Protein AF-A0AAV5AEH3-F1 (afdb_monomer_lite)

Organism: NCBI:txid1419009

Sequence (204 aa):
MLNKPVEVAKTSLKNGDARSSVISSLIENFESDPDRPDDYEDIIKQVPGVTYITAIDTTNAILLHFFYTMLLHPDVQKRAQEELDKVVGSGALPSFEDFKRLRSLLRSKSVYGPDADKFNPERFLNERISPPDFAFGYGRRECPGRYFGENAVFIAMINILHVFNILPFEGENGPELPPEDHFESGLILYAHFHSSFSHSRLGC

InterPro domains:
  IPR001128 Cytochrome P450 [PF00067] (6-102)
  IPR001128 Cytochrome P450 [PF00067] (103-175)
  IPR002401 Cytochrome P450, E-class, group I [PR00463] (63-89)
  IPR002401 Cytochrome P450, E-class, group I [PR00463] (102-126)
  IPR002401 Cytochrome P450, E-class, group I [PR00463] (133-143)
  IPR002401 Cytochrome P450, E-class, group I [PR00463] (143-166)
  IPR017972 Cytochrome P450, conserved site [PS00086] (136-145)
  IPR036396 Cytochrome P450 superfamily [G3DSA:1.10.630.10] (1-104)
  IPR036396 Cytochrome P450 superfamily [G3DSA:1.10.630.10] (105-199)
  IPR036396 Cytochrome P450 superfamily [SSF48264] (3-173)
  IPR050364 Cytochrome P450 monooxygenase, fungi [PTHR46300] (106-190)

Radius of gyration: 21.33 Å; chains: 1; bounding box: 60×36×60 Å

pLDDT: mean 76.52, std 13.52, range [40.41, 95.31]

Secondary structure (DSSP, 8-state):
--HHHHHHHHHHHHHT-PPP-HHHHHHHHHHH-TT--TTHHHHHHHHHHHHHHHHHHHHHHHHHHHHHHHHH-HHHHHHHHHHHHHHH-TTS---GGGGGG-------HHHH-TTTTS--GGGGSSTTSPPPGGGG--GGGS-TTHHHHHHHHHHHHHHHHHHEEEEEEEETTEEEPPPTT-EE-SSS-EE---EEEEESSS--

Structure (mmCIF, N/CA/C/O backbone):
data_AF-A0AAV5AEH3-F1
#
_entry.id   AF-A0AAV5AEH3-F1
#
loop_
_atom_site.group_PDB
_atom_site.id
_atom_site.type_symbol
_atom_site.label_atom_id
_atom_site.label_alt_id
_atom_site.label_comp_id
_atom_site.label_asym_id
_atom_site.label_entity_id
_atom_site.label_seq_id
_atom_site.pdbx_PDB_ins_code
_atom_site.Cartn_x
_atom_site.Cartn_y
_atom_site.Cartn_z
_atom_site.occupancy
_atom_site.B_iso_or_equiv
_atom_site.auth_seq_id
_atom_site.auth_comp_id
_atom_site.auth_asym_id
_atom_site.auth_atom_id
_atom_site.pdbx_PDB_model_num
ATOM 1 N N . MET A 1 1 ? 14.664 15.647 -9.832 1.00 61.25 1 MET A N 1
ATOM 2 C CA . MET A 1 1 ? 14.945 14.510 -8.924 1.00 61.25 1 MET A CA 1
ATOM 3 C C . MET A 1 1 ? 15.061 13.150 -9.628 1.00 61.25 1 MET A C 1
ATOM 5 O O . MET A 1 1 ? 15.614 12.247 -9.021 1.00 61.25 1 MET A O 1
ATOM 9 N N . LEU A 1 2 ? 14.646 12.989 -10.896 1.00 81.81 2 LEU A N 1
ATOM 10 C CA . LEU A 1 2 ? 14.637 11.677 -11.575 1.00 81.81 2 LEU A CA 1
ATOM 11 C C . LEU A 1 2 ? 15.998 11.194 -12.115 1.00 81.81 2 LEU A C 1
ATOM 13 O O . LEU A 1 2 ? 16.194 10.000 -12.293 1.00 81.81 2 LEU A O 1
ATOM 17 N N . ASN A 1 3 ? 16.955 12.098 -12.345 1.00 87.88 3 ASN A N 1
ATOM 18 C CA . ASN A 1 3 ? 18.239 11.730 -12.959 1.00 87.88 3 ASN A CA 1
ATOM 19 C C . ASN A 1 3 ? 19.154 10.954 -12.001 1.00 87.88 3 ASN A C 1
ATOM 21 O O . ASN A 1 3 ? 19.799 9.992 -12.397 1.00 87.88 3 ASN A O 1
ATOM 25 N N . LYS A 1 4 ? 19.213 11.355 -10.724 1.00 90.75 4 LYS A N 1
ATOM 26 C CA . LYS A 1 4 ? 20.194 10.812 -9.771 1.00 90.75 4 LYS A CA 1
ATOM 27 C C . LYS A 1 4 ? 20.076 9.288 -9.575 1.00 90.75 4 LYS A C 1
ATOM 29 O O . LYS A 1 4 ? 21.124 8.647 -9.600 1.00 90.75 4 LYS A O 1
ATOM 34 N N . PRO A 1 5 ? 18.875 8.694 -9.423 1.00 90.69 5 PRO A N 1
ATOM 35 C CA . PRO A 1 5 ? 18.733 7.238 -9.342 1.00 90.69 5 PRO A CA 1
ATOM 36 C C . PRO A 1 5 ? 19.237 6.500 -10.590 1.00 90.69 5 PRO A C 1
ATOM 38 O O . PRO A 1 5 ? 19.887 5.467 -10.462 1.00 90.69 5 PRO A O 1
ATOM 41 N N . VAL A 1 6 ? 18.996 7.053 -11.784 1.00 92.06 6 VAL A N 1
ATOM 42 C CA . VAL A 1 6 ? 19.452 6.468 -13.056 1.00 92.06 6 VAL A CA 1
ATOM 43 C C . VAL A 1 6 ? 20.974 6.517 -13.172 1.00 92.06 6 VAL A C 1
ATOM 45 O O . VAL A 1 6 ? 21.592 5.508 -13.494 1.00 92.06 6 VAL A O 1
ATOM 48 N N . GLU A 1 7 ? 21.596 7.647 -12.829 1.00 93.19 7 GLU A N 1
ATOM 49 C CA . GLU A 1 7 ? 23.061 7.774 -12.842 1.00 93.19 7 GLU A CA 1
ATOM 50 C C . GLU A 1 7 ? 23.741 6.798 -11.874 1.00 93.19 7 GLU A C 1
ATOM 52 O O . GLU A 1 7 ? 24.772 6.203 -12.197 1.00 93.19 7 GLU A O 1
ATOM 57 N N . VAL A 1 8 ? 23.153 6.602 -10.690 1.00 92.81 8 VAL A N 1
ATOM 58 C CA . VAL A 1 8 ? 23.640 5.615 -9.717 1.00 92.81 8 VAL A CA 1
ATOM 59 C C . VAL A 1 8 ? 23.523 4.204 -10.290 1.00 92.81 8 VAL A C 1
ATOM 61 O O . VAL A 1 8 ? 24.505 3.470 -10.268 1.00 92.81 8 VAL A O 1
ATOM 64 N N . ALA A 1 9 ? 22.374 3.844 -10.869 1.00 92.81 9 ALA A N 1
ATOM 65 C CA . ALA A 1 9 ? 22.172 2.524 -11.462 1.00 92.81 9 ALA A CA 1
ATOM 66 C C . ALA A 1 9 ? 23.145 2.246 -12.621 1.00 92.81 9 ALA A C 1
ATOM 68 O O . ALA A 1 9 ? 23.770 1.189 -12.645 1.00 92.81 9 ALA A O 1
ATOM 69 N N . LYS A 1 10 ? 23.349 3.208 -13.532 1.00 92.75 10 LYS A N 1
ATOM 70 C CA . LYS A 1 10 ? 24.330 3.094 -14.627 1.00 92.75 10 LYS A CA 1
ATOM 71 C C . LYS A 1 10 ? 25.753 2.912 -14.106 1.00 92.75 10 LYS A C 1
ATOM 73 O O . LYS A 1 10 ? 26.510 2.109 -14.646 1.00 92.75 10 LYS A O 1
ATOM 78 N N . THR A 1 11 ? 26.123 3.660 -13.067 1.00 95.12 11 THR A N 1
ATOM 79 C CA . THR A 1 11 ? 27.446 3.539 -12.440 1.00 95.12 11 THR A CA 1
ATOM 80 C C . THR A 1 11 ? 27.629 2.151 -11.835 1.00 95.12 11 THR A C 1
ATOM 82 O O . THR A 1 11 ? 28.640 1.505 -12.091 1.00 95.12 11 THR A O 1
ATOM 85 N N . SER A 1 12 ? 26.634 1.658 -11.099 1.00 93.31 12 SER A N 1
ATOM 86 C CA . SER A 1 12 ? 26.713 0.337 -10.481 1.00 93.31 12 SER A CA 1
ATOM 87 C C . SER A 1 12 ? 26.713 -0.814 -11.489 1.00 93.31 12 SER A C 1
ATOM 89 O O . SER A 1 12 ? 27.415 -1.805 -11.300 1.00 93.31 12 SER A O 1
ATOM 91 N N . LEU A 1 13 ? 25.985 -0.680 -12.602 1.00 94.12 13 LEU A N 1
ATOM 92 C CA . LEU A 1 13 ? 26.009 -1.670 -13.684 1.00 94.12 13 LEU A CA 1
ATOM 93 C C . LEU A 1 13 ? 27.406 -1.769 -14.301 1.00 94.12 13 LEU A C 1
ATOM 95 O O . LEU A 1 13 ? 27.944 -2.864 -14.438 1.00 94.12 13 LEU A O 1
ATOM 99 N N . LYS A 1 14 ? 28.041 -0.623 -14.582 1.00 93.56 14 LYS A N 1
ATOM 100 C CA . LYS A 1 14 ? 29.424 -0.572 -15.089 1.00 93.56 14 LYS A CA 1
ATOM 101 C C . LYS A 1 14 ? 30.435 -1.178 -14.118 1.00 93.56 14 LYS A C 1
ATOM 103 O O . LYS A 1 14 ? 31.394 -1.804 -14.555 1.00 93.56 14 LYS A O 1
ATOM 108 N N . ASN A 1 15 ? 30.223 -0.988 -12.819 1.00 94.94 15 ASN A N 1
ATOM 109 C CA . ASN A 1 15 ? 31.097 -1.519 -11.775 1.00 94.94 15 ASN A C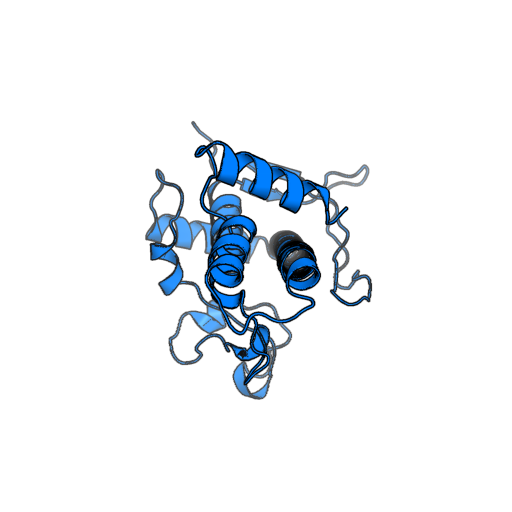A 1
ATOM 110 C C . ASN A 1 15 ? 30.855 -3.010 -11.482 1.00 94.94 15 ASN A C 1
ATOM 112 O O . ASN A 1 15 ? 31.642 -3.613 -10.756 1.00 94.94 15 ASN A O 1
ATOM 116 N N . GLY A 1 16 ? 29.783 -3.605 -12.018 1.00 92.50 16 GLY A N 1
ATOM 117 C CA . GLY A 1 16 ? 29.390 -4.984 -11.725 1.00 92.50 16 GLY A CA 1
ATOM 118 C C . GLY A 1 16 ? 28.829 -5.190 -10.312 1.00 92.50 16 GLY A C 1
ATOM 119 O O . GLY A 1 16 ? 28.737 -6.329 -9.862 1.00 92.50 16 GLY A O 1
ATOM 120 N N . ASP A 1 17 ? 28.457 -4.115 -9.607 1.00 94.06 17 ASP A N 1
ATOM 121 C CA . ASP A 1 17 ? 27.904 -4.146 -8.243 1.00 94.06 17 ASP A CA 1
ATOM 122 C C . ASP A 1 17 ? 26.418 -3.738 -8.178 1.00 94.06 17 ASP A C 1
ATOM 124 O O . ASP A 1 17 ? 25.847 -3.564 -7.095 1.00 94.06 17 ASP A O 1
ATOM 128 N N . ALA A 1 18 ? 25.767 -3.614 -9.339 1.00 91.06 18 ALA A N 1
ATOM 129 C CA . ALA A 1 18 ? 24.346 -3.309 -9.434 1.00 91.06 18 ALA A CA 1
ATOM 130 C C . ALA A 1 18 ? 23.481 -4.360 -8.737 1.00 91.06 18 ALA A C 1
ATOM 132 O O . ALA A 1 18 ? 23.541 -5.557 -9.017 1.00 91.06 18 ALA A O 1
ATOM 133 N N . ARG A 1 19 ? 22.592 -3.880 -7.864 1.00 90.19 19 ARG A N 1
ATOM 134 C CA . ARG A 1 19 ? 21.481 -4.679 -7.349 1.00 90.19 19 ARG A CA 1
ATOM 135 C C . ARG A 1 19 ? 20.354 -4.705 -8.373 1.00 90.19 19 ARG A C 1
ATOM 137 O O . ARG A 1 19 ? 20.069 -3.688 -9.005 1.00 90.19 19 ARG A O 1
ATOM 144 N N . SER A 1 20 ? 19.668 -5.843 -8.458 1.00 91.00 20 SER A N 1
ATOM 145 C CA . SER A 1 20 ? 18.447 -5.964 -9.255 1.00 91.00 20 SER A CA 1
ATOM 146 C C . SER A 1 20 ? 17.420 -4.907 -8.830 1.00 91.00 20 SER A C 1
ATOM 148 O O . SER A 1 20 ? 17.119 -4.745 -7.645 1.00 91.00 20 SER A O 1
ATOM 150 N N . SER A 1 21 ? 16.925 -4.148 -9.805 1.00 91.94 21 SER A N 1
ATOM 151 C CA . SER A 1 21 ? 15.949 -3.077 -9.621 1.00 91.94 21 SER A CA 1
ATOM 152 C C . SER A 1 21 ? 15.169 -2.832 -10.914 1.00 91.94 21 SER A C 1
ATOM 154 O O . SER A 1 21 ? 15.596 -3.241 -11.995 1.00 91.94 21 SER A O 1
ATOM 156 N N . VAL A 1 22 ? 14.048 -2.107 -10.826 1.00 90.75 22 VAL A N 1
ATOM 157 C CA . VAL A 1 22 ? 13.294 -1.666 -12.015 1.00 90.75 22 VAL A CA 1
ATOM 158 C C . VAL A 1 22 ? 14.184 -0.831 -12.943 1.00 90.75 22 VAL A C 1
ATOM 160 O O . VAL A 1 22 ? 14.142 -1.015 -14.151 1.00 90.75 22 VAL A O 1
ATOM 163 N N . ILE A 1 23 ? 15.035 0.040 -12.387 1.00 92.56 23 ILE A N 1
ATOM 164 C CA . ILE A 1 23 ? 15.926 0.907 -13.173 1.00 92.56 23 ILE A CA 1
ATOM 165 C C . ILE A 1 23 ? 16.983 0.081 -13.907 1.00 92.56 23 ILE A C 1
ATOM 167 O O . ILE A 1 23 ? 17.138 0.246 -15.112 1.00 92.56 23 ILE A O 1
ATOM 171 N N . SER A 1 24 ? 17.688 -0.813 -13.204 1.00 93.31 24 SER A N 1
ATOM 172 C CA . SER A 1 24 ? 18.724 -1.644 -13.828 1.00 93.31 24 SER A CA 1
ATOM 173 C C . SER A 1 24 ? 18.134 -2.557 -14.901 1.00 93.31 24 SER A C 1
ATOM 175 O O . SER A 1 24 ? 18.680 -2.628 -15.993 1.00 93.31 24 SER A O 1
ATOM 177 N N . SER A 1 25 ? 16.964 -3.148 -14.635 1.00 93.81 25 SER A N 1
ATOM 178 C CA . SER A 1 25 ? 16.274 -4.018 -15.594 1.00 93.81 25 SER A CA 1
ATOM 179 C C . SER A 1 25 ? 15.831 -3.254 -16.846 1.00 93.81 25 SER A C 1
ATOM 181 O O . SER A 1 25 ? 15.948 -3.766 -17.952 1.00 93.81 25 SER A O 1
ATOM 183 N N . LEU A 1 26 ? 15.326 -2.020 -16.700 1.00 94.38 26 LEU A N 1
ATOM 184 C CA . LEU A 1 26 ? 14.960 -1.189 -17.853 1.00 94.38 26 LEU A CA 1
ATOM 185 C C . LEU A 1 26 ? 16.191 -0.782 -18.668 1.00 94.38 26 LEU A C 1
ATOM 187 O O . LEU A 1 26 ? 16.122 -0.812 -19.892 1.00 94.38 26 LEU A O 1
ATOM 191 N N . ILE A 1 27 ? 17.304 -0.435 -18.011 1.00 94.44 27 ILE A N 1
ATOM 192 C CA . ILE A 1 27 ? 18.570 -0.131 -18.694 1.00 94.44 27 ILE A CA 1
ATOM 193 C C . ILE A 1 27 ? 19.023 -1.341 -19.515 1.00 94.44 27 ILE A C 1
ATOM 195 O O . ILE A 1 27 ? 19.202 -1.211 -20.718 1.00 94.44 27 ILE A O 1
ATOM 199 N N . GLU A 1 28 ? 19.138 -2.518 -18.899 1.00 93.44 28 GLU A N 1
ATOM 200 C CA . GLU A 1 28 ? 19.595 -3.741 -19.573 1.00 93.44 28 GLU A CA 1
ATOM 201 C C . GLU A 1 28 ? 18.673 -4.142 -20.740 1.00 93.44 28 GLU A C 1
ATOM 203 O O . GLU A 1 28 ? 19.147 -4.490 -21.825 1.00 93.44 28 GLU A O 1
ATOM 208 N N . ASN A 1 29 ? 17.352 -4.041 -20.553 1.00 94.00 29 ASN A N 1
ATOM 209 C CA . ASN A 1 29 ? 16.376 -4.354 -21.598 1.00 94.00 29 ASN A CA 1
ATOM 210 C C . ASN A 1 29 ? 16.474 -3.386 -22.787 1.00 94.00 29 ASN A C 1
ATOM 212 O O . ASN A 1 29 ? 16.524 -3.834 -23.925 1.00 94.00 29 ASN A O 1
ATOM 216 N N . PHE A 1 30 ? 16.544 -2.072 -22.554 1.00 95.31 30 PHE A N 1
ATOM 217 C CA . PHE A 1 30 ? 16.668 -1.107 -23.654 1.00 95.31 30 PHE A CA 1
ATOM 218 C C . PHE A 1 30 ? 18.068 -1.085 -24.276 1.00 95.31 30 PHE A C 1
ATOM 220 O O . PHE A 1 30 ? 18.219 -0.737 -25.443 1.00 95.31 30 PHE A O 1
ATOM 227 N N . GLU A 1 31 ? 19.120 -1.437 -23.540 1.00 90.44 31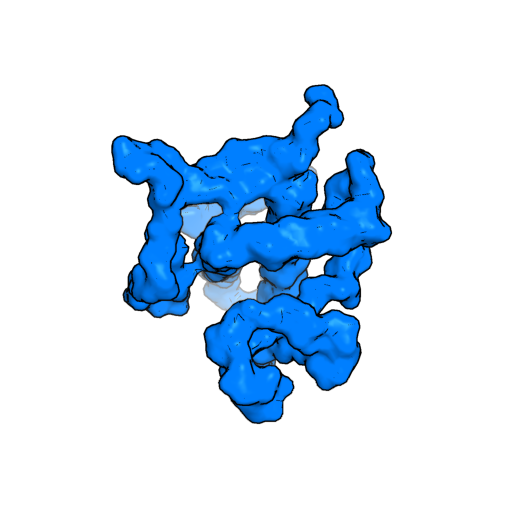 GLU A N 1
ATOM 228 C CA . GLU A 1 31 ? 20.462 -1.566 -24.114 1.00 90.44 31 GLU A CA 1
ATOM 229 C C . GLU A 1 31 ? 20.581 -2.770 -25.055 1.00 90.44 31 GLU A C 1
ATOM 231 O O . GLU A 1 31 ? 21.352 -2.710 -26.013 1.00 90.44 31 GLU A O 1
ATOM 236 N N . SER A 1 32 ? 19.797 -3.824 -24.816 1.00 90.81 32 SER A N 1
ATOM 237 C CA . SER A 1 32 ? 19.761 -5.037 -25.641 1.00 90.81 32 SER A CA 1
ATOM 238 C C . SER A 1 32 ? 18.717 -5.015 -26.765 1.00 90.81 32 SER A C 1
ATOM 240 O O . SER A 1 32 ? 18.752 -5.890 -27.631 1.00 90.81 32 SER A O 1
ATOM 242 N N . ASP A 1 33 ? 17.829 -4.018 -26.790 1.00 94.94 33 ASP A N 1
ATOM 243 C CA . ASP A 1 33 ? 16.761 -3.885 -27.783 1.00 94.94 33 ASP A CA 1
ATOM 244 C C . ASP A 1 33 ? 17.218 -3.067 -29.015 1.00 94.94 33 ASP A C 1
ATOM 246 O O . ASP A 1 33 ? 17.485 -1.864 -28.890 1.00 94.94 33 ASP A O 1
ATOM 250 N N . PRO A 1 34 ? 17.319 -3.682 -30.215 1.00 92.62 34 PRO A N 1
ATOM 251 C CA . PRO A 1 34 ? 17.679 -2.969 -31.440 1.00 92.62 34 PRO A CA 1
ATOM 252 C C . PRO A 1 34 ? 16.594 -1.987 -31.908 1.00 92.62 34 PRO A C 1
ATOM 254 O O . PRO A 1 34 ? 16.922 -1.043 -32.624 1.00 92.62 34 PRO A O 1
ATOM 257 N N . ASP A 1 35 ? 15.342 -2.183 -31.486 1.00 95.25 35 ASP A N 1
ATOM 258 C CA . ASP A 1 35 ? 14.178 -1.372 -31.857 1.00 95.25 35 ASP A CA 1
ATOM 259 C C . ASP A 1 35 ? 13.770 -0.402 -30.732 1.00 95.25 35 ASP A C 1
ATOM 261 O O . ASP A 1 35 ? 12.644 0.109 -30.706 1.00 95.25 35 ASP A O 1
ATOM 265 N N . ARG A 1 36 ? 14.680 -0.134 -29.782 1.00 94.38 36 ARG A N 1
ATOM 266 C CA . ARG A 1 36 ? 14.392 0.738 -28.639 1.00 94.38 36 ARG A CA 1
ATOM 267 C C . ARG A 1 36 ? 13.938 2.137 -29.092 1.00 94.38 36 ARG A C 1
ATOM 269 O O . ARG A 1 36 ? 14.513 2.695 -30.029 1.00 94.38 36 ARG A O 1
ATOM 276 N N . PRO A 1 37 ? 12.978 2.757 -28.388 1.00 94.12 37 PRO A N 1
ATOM 277 C CA . PRO A 1 37 ? 12.554 4.123 -28.679 1.00 94.12 37 PRO A CA 1
ATOM 278 C C . PRO A 1 37 ? 13.687 5.143 -28.515 1.00 94.12 37 PRO A C 1
ATOM 280 O O . PRO A 1 37 ? 14.526 5.003 -27.624 1.00 94.12 37 PRO A O 1
ATOM 283 N N . ASP A 1 38 ? 13.663 6.224 -29.297 1.00 95.00 38 ASP A N 1
ATOM 284 C CA . ASP A 1 38 ? 14.634 7.324 -29.172 1.00 95.00 38 ASP A CA 1
ATOM 285 C C . ASP A 1 38 ? 14.589 7.999 -27.785 1.00 95.00 38 ASP A C 1
ATOM 287 O O . ASP A 1 38 ? 15.597 8.511 -27.297 1.00 95.00 38 ASP A O 1
ATOM 291 N N . ASP A 1 39 ? 13.431 7.966 -27.120 1.00 93.75 39 ASP A N 1
ATOM 292 C CA . ASP A 1 39 ? 13.171 8.560 -25.807 1.00 93.75 39 ASP A CA 1
ATOM 293 C C . ASP A 1 39 ? 13.309 7.569 -24.633 1.00 93.75 39 ASP A C 1
ATOM 295 O O . ASP A 1 39 ? 12.896 7.871 -23.510 1.00 93.75 39 ASP A O 1
ATOM 299 N N . TYR A 1 40 ? 13.933 6.401 -24.836 1.00 93.31 40 TYR A N 1
ATOM 300 C CA . TYR A 1 40 ? 14.079 5.367 -23.797 1.00 93.31 40 TYR A CA 1
ATOM 301 C C . TYR A 1 40 ? 14.723 5.876 -22.491 1.00 93.31 40 TYR A C 1
ATOM 303 O O . TYR A 1 40 ? 14.368 5.430 -21.400 1.00 93.31 40 TYR A O 1
ATOM 311 N N . GLU A 1 41 ? 15.635 6.849 -22.572 1.00 90.62 41 GLU A N 1
ATOM 312 C CA . GLU A 1 41 ? 16.251 7.493 -21.403 1.00 90.62 41 GLU A CA 1
ATOM 313 C C . GLU A 1 41 ? 15.226 8.225 -20.529 1.00 90.62 41 GLU A C 1
ATOM 315 O O . GLU A 1 41 ? 15.351 8.252 -19.302 1.00 90.62 41 GLU A O 1
ATOM 320 N N . ASP A 1 42 ? 14.199 8.815 -21.138 1.00 92.81 42 ASP A N 1
ATOM 321 C CA . ASP A 1 42 ? 13.111 9.449 -20.403 1.00 92.81 42 ASP A CA 1
ATOM 322 C C . ASP A 1 42 ? 12.163 8.401 -19.825 1.00 92.81 42 ASP A C 1
ATOM 324 O O . ASP A 1 42 ? 11.720 8.559 -18.687 1.00 92.81 42 ASP A O 1
ATOM 328 N N . ILE A 1 43 ? 11.951 7.277 -20.515 1.00 92.56 43 ILE A N 1
ATOM 329 C CA . ILE A 1 43 ? 11.204 6.130 -19.978 1.00 92.56 43 ILE A CA 1
ATOM 330 C C . ILE A 1 43 ? 11.895 5.574 -18.719 1.00 92.56 43 ILE A C 1
ATOM 332 O O . ILE A 1 43 ? 11.244 5.419 -17.682 1.00 92.56 43 ILE A O 1
ATOM 336 N N . ILE A 1 44 ? 13.216 5.354 -18.759 1.00 93.81 44 ILE A N 1
ATOM 337 C CA . ILE A 1 44 ? 14.016 4.854 -17.621 1.00 93.81 44 ILE A CA 1
ATOM 338 C C . ILE A 1 44 ? 13.941 5.802 -16.413 1.00 93.81 44 ILE A C 1
ATOM 340 O O . ILE A 1 44 ? 14.004 5.353 -15.269 1.00 93.81 44 ILE A O 1
ATOM 344 N N . LYS A 1 45 ? 13.780 7.111 -16.634 1.00 92.44 45 LYS A N 1
ATOM 345 C CA . LYS A 1 45 ? 13.630 8.106 -15.557 1.00 92.44 45 LYS A CA 1
ATOM 346 C C . LYS A 1 45 ? 12.197 8.193 -15.038 1.00 92.44 45 LYS A C 1
ATOM 348 O O . LYS A 1 45 ? 11.982 8.294 -13.829 1.00 92.44 45 LYS A O 1
ATOM 353 N N . GLN A 1 46 ? 11.220 8.213 -15.941 1.00 90.69 46 GLN A N 1
ATOM 354 C CA . GLN A 1 46 ? 9.829 8.509 -15.613 1.00 90.69 46 GLN A CA 1
ATOM 355 C C . GLN A 1 46 ? 9.096 7.302 -15.042 1.00 90.69 46 GLN A C 1
ATOM 357 O O . GLN A 1 46 ? 8.381 7.468 -14.058 1.00 90.69 46 GLN A O 1
ATOM 362 N N . VAL A 1 47 ? 9.290 6.099 -15.593 1.00 90.69 47 VAL A N 1
ATOM 363 C CA . VAL A 1 47 ? 8.583 4.889 -15.138 1.00 90.69 47 VAL A CA 1
ATOM 364 C C . VAL A 1 47 ? 8.827 4.608 -13.646 1.00 90.69 47 VAL A C 1
ATOM 366 O O . VAL A 1 47 ? 7.848 4.473 -12.907 1.00 90.69 47 VAL A O 1
ATOM 369 N N . PRO A 1 48 ? 10.072 4.598 -13.132 1.00 87.50 48 PRO A N 1
ATOM 370 C CA . PRO A 1 48 ? 10.313 4.444 -11.698 1.00 87.50 48 PRO A CA 1
ATOM 371 C C . PRO A 1 48 ? 9.765 5.619 -10.883 1.00 87.50 48 PRO A C 1
ATOM 373 O O . PRO A 1 48 ? 9.230 5.410 -9.798 1.00 87.50 48 PRO A O 1
ATOM 376 N N . GLY A 1 49 ? 9.866 6.846 -11.407 1.00 87.19 49 GLY A N 1
ATOM 377 C CA . GLY A 1 49 ? 9.372 8.050 -10.739 1.00 87.19 49 GLY A CA 1
ATOM 378 C C . GLY A 1 49 ? 7.859 8.032 -10.521 1.00 87.19 49 GLY A C 1
ATOM 379 O O . GLY A 1 49 ? 7.395 8.241 -9.402 1.00 87.19 49 GLY A O 1
ATOM 380 N N . VAL A 1 50 ? 7.087 7.733 -11.570 1.00 86.38 50 VAL A N 1
ATOM 381 C CA . VAL A 1 50 ? 5.624 7.645 -11.482 1.00 86.38 50 VAL A CA 1
ATOM 382 C C . VAL A 1 50 ? 5.193 6.448 -10.642 1.00 86.38 50 VAL A C 1
ATOM 384 O O . VAL A 1 50 ? 4.279 6.577 -9.831 1.00 86.38 50 VAL A O 1
ATOM 387 N N . THR A 1 51 ? 5.887 5.311 -10.762 1.00 85.56 51 THR A N 1
ATOM 388 C CA . THR A 1 51 ? 5.614 4.122 -9.940 1.00 85.56 51 THR A CA 1
ATOM 389 C C . THR A 1 51 ? 5.812 4.433 -8.457 1.00 85.56 51 THR A C 1
ATOM 391 O O . THR A 1 51 ? 4.959 4.096 -7.646 1.00 85.56 51 THR A O 1
ATOM 394 N N . TYR A 1 52 ? 6.895 5.130 -8.100 1.00 85.19 52 TYR A N 1
ATOM 395 C CA . TYR A 1 52 ? 7.184 5.514 -6.718 1.00 85.19 52 TYR A CA 1
ATOM 396 C C . TYR A 1 52 ? 6.111 6.443 -6.136 1.00 85.19 52 TYR A C 1
ATOM 398 O O . TYR A 1 52 ? 5.568 6.156 -5.072 1.00 85.19 52 TYR A O 1
ATOM 406 N N . ILE A 1 53 ? 5.767 7.523 -6.846 1.00 82.69 53 ILE A N 1
ATOM 407 C CA . ILE A 1 53 ? 4.776 8.507 -6.377 1.00 82.69 53 ILE A CA 1
ATOM 408 C C . ILE A 1 53 ? 3.401 7.848 -6.208 1.00 82.69 53 ILE A C 1
ATOM 410 O O . ILE A 1 53 ? 2.784 7.947 -5.150 1.00 82.69 53 ILE A O 1
ATOM 414 N N . THR A 1 54 ? 2.937 7.125 -7.230 1.00 82.25 54 THR A N 1
ATOM 415 C CA . THR A 1 54 ? 1.598 6.514 -7.215 1.00 82.25 54 THR A CA 1
ATOM 416 C C . THR A 1 54 ? 1.465 5.390 -6.188 1.00 82.25 54 THR A C 1
ATOM 418 O O . THR A 1 54 ? 0.393 5.233 -5.599 1.00 82.25 54 THR A O 1
ATOM 421 N N . ALA A 1 55 ? 2.539 4.639 -5.925 1.00 82.88 55 ALA A N 1
ATOM 422 C CA . ALA A 1 55 ? 2.539 3.596 -4.905 1.00 82.88 55 ALA A CA 1
ATOM 423 C C . ALA A 1 55 ? 2.513 4.170 -3.482 1.00 82.88 55 ALA A C 1
ATOM 425 O O . ALA A 1 55 ? 1.809 3.634 -2.627 1.00 82.88 55 ALA A O 1
ATOM 426 N N . ILE A 1 56 ? 3.257 5.248 -3.218 1.00 84.06 56 ILE A N 1
ATOM 427 C CA . ILE A 1 56 ? 3.368 5.816 -1.869 1.00 84.06 56 ILE A CA 1
ATOM 428 C C . ILE A 1 56 ? 2.071 6.476 -1.434 1.00 84.06 56 ILE A C 1
ATOM 430 O O . ILE A 1 56 ? 1.557 6.142 -0.367 1.00 84.06 56 ILE A O 1
ATOM 434 N N . ASP A 1 57 ? 1.527 7.374 -2.251 1.00 80.19 57 ASP A N 1
ATOM 435 C CA . ASP A 1 57 ? 0.386 8.183 -1.825 1.00 80.19 57 ASP A CA 1
ATOM 436 C C . ASP A 1 57 ? -0.849 7.309 -1.554 1.00 80.19 57 ASP A C 1
ATOM 438 O O . ASP A 1 57 ? -1.526 7.458 -0.537 1.00 80.19 57 ASP A O 1
ATOM 442 N N . THR A 1 58 ? -1.106 6.326 -2.422 1.00 83.69 58 THR A N 1
ATOM 443 C CA . THR A 1 58 ? -2.255 5.420 -2.270 1.00 83.69 58 THR A CA 1
ATOM 444 C C . THR A 1 58 ? -2.095 4.473 -1.080 1.00 83.69 58 THR A C 1
ATOM 446 O O . THR A 1 58 ? -3.030 4.319 -0.295 1.00 83.69 58 THR A O 1
ATOM 449 N N . THR A 1 59 ? -0.908 3.890 -0.887 1.00 84.38 59 THR A N 1
ATOM 450 C CA . THR A 1 59 ? -0.621 3.003 0.256 1.00 84.38 59 THR A CA 1
ATOM 451 C C . THR A 1 59 ? -0.737 3.757 1.580 1.00 84.38 59 THR A C 1
ATOM 453 O O . THR A 1 59 ? -1.366 3.265 2.518 1.00 84.38 59 THR A O 1
ATOM 456 N N . ASN A 1 60 ? -0.191 4.975 1.651 1.00 83.19 60 ASN A N 1
ATOM 457 C CA . ASN A 1 60 ? -0.263 5.811 2.848 1.00 83.19 60 ASN A CA 1
ATOM 458 C C . ASN A 1 60 ? -1.704 6.179 3.192 1.00 83.19 60 ASN A C 1
ATOM 460 O O . ASN A 1 60 ? -2.106 6.058 4.348 1.00 83.19 60 ASN A O 1
ATOM 464 N N . ALA A 1 61 ? -2.501 6.582 2.203 1.00 80.50 61 ALA A N 1
ATOM 465 C CA . ALA A 1 61 ? -3.902 6.912 2.429 1.00 80.50 61 ALA A CA 1
ATOM 466 C C . ALA A 1 61 ? -4.701 5.720 2.964 1.00 80.50 61 ALA A C 1
ATOM 468 O O . ALA A 1 61 ? -5.514 5.893 3.874 1.00 80.50 61 ALA A O 1
ATOM 469 N N . ILE A 1 62 ? -4.434 4.512 2.456 1.00 81.88 62 ILE A N 1
ATOM 470 C CA . ILE A 1 62 ? -5.074 3.291 2.948 1.00 81.88 62 ILE A CA 1
ATOM 471 C C . ILE A 1 62 ? -4.676 3.008 4.405 1.00 81.88 62 ILE A C 1
ATOM 473 O O . ILE A 1 62 ? -5.546 2.702 5.219 1.00 81.88 62 ILE A O 1
ATOM 477 N N . LEU A 1 63 ? -3.396 3.151 4.766 1.00 83.12 63 LEU A N 1
ATOM 478 C CA . LEU A 1 63 ? -2.945 2.972 6.153 1.00 83.12 63 LEU A CA 1
ATOM 479 C C . LEU A 1 63 ? -3.535 4.025 7.101 1.00 83.12 63 LEU A C 1
ATOM 481 O O . LEU A 1 63 ? -3.947 3.691 8.209 1.00 83.12 63 LEU A O 1
ATOM 485 N N . LEU A 1 64 ? -3.649 5.279 6.666 1.00 82.06 64 LEU A N 1
ATOM 486 C CA . LEU A 1 64 ? -4.298 6.334 7.449 1.00 82.06 64 LEU A CA 1
ATOM 487 C C . LEU A 1 64 ? -5.788 6.049 7.658 1.00 82.06 64 LEU A C 1
ATOM 489 O O . LEU A 1 64 ? -6.279 6.158 8.779 1.00 82.06 64 LEU A O 1
ATOM 493 N N . HIS A 1 65 ? -6.492 5.609 6.613 1.00 77.12 65 HIS A N 1
ATOM 494 C CA . HIS A 1 65 ? -7.885 5.171 6.729 1.00 77.12 65 HIS A CA 1
ATOM 495 C C . HIS A 1 65 ? -8.031 3.976 7.664 1.00 77.12 65 HIS A C 1
ATOM 497 O O . HIS A 1 65 ? -8.999 3.899 8.419 1.00 77.12 65 HIS A O 1
ATOM 503 N N . PHE A 1 66 ? -7.077 3.050 7.634 1.00 81.44 66 PHE A N 1
ATOM 504 C CA . PHE A 1 66 ? -7.051 1.908 8.531 1.00 81.44 66 PHE A CA 1
ATOM 505 C C . PHE A 1 66 ? -6.946 2.342 9.995 1.00 81.44 66 PHE A C 1
ATOM 507 O O . PHE A 1 66 ? -7.807 1.975 10.791 1.00 81.44 66 PHE A O 1
ATOM 514 N N . PHE A 1 67 ? -5.961 3.178 10.337 1.00 82.06 67 PHE A N 1
ATOM 515 C CA . PHE A 1 67 ? -5.810 3.727 11.687 1.00 82.06 67 PHE A CA 1
ATOM 516 C C . PHE A 1 67 ? -7.067 4.473 12.145 1.00 82.06 67 PHE A C 1
ATOM 518 O O . PHE A 1 67 ? -7.599 4.180 13.212 1.00 82.06 67 PHE A O 1
ATOM 525 N N . TYR A 1 68 ? -7.585 5.370 11.304 1.00 76.12 68 TYR A N 1
ATOM 526 C CA . TYR A 1 68 ? -8.824 6.104 11.549 1.00 76.12 68 TYR A CA 1
ATOM 527 C C . TYR A 1 68 ? -10.008 5.165 11.839 1.00 76.12 68 TYR A C 1
ATOM 529 O O . TYR A 1 68 ? -10.738 5.344 12.811 1.00 76.12 68 TYR A O 1
ATOM 537 N N . THR A 1 69 ? -10.164 4.106 11.044 1.00 77.25 69 THR A N 1
ATOM 538 C CA . THR A 1 69 ? -11.257 3.137 11.204 1.00 77.25 69 THR A CA 1
ATOM 539 C C . THR A 1 69 ? -11.102 2.311 12.484 1.00 77.25 69 THR A C 1
ATOM 541 O O . THR A 1 69 ? -12.091 2.053 13.166 1.00 77.25 69 THR A O 1
ATOM 544 N N . MET A 1 70 ? -9.880 1.908 12.845 1.00 83.31 70 MET A N 1
ATOM 545 C CA . MET A 1 70 ? -9.625 1.164 14.087 1.00 83.31 70 MET A CA 1
ATOM 546 C C . MET A 1 70 ? -9.842 2.020 15.342 1.00 83.31 70 MET A C 1
ATOM 548 O O . MET A 1 70 ? -10.273 1.483 16.360 1.00 83.31 70 MET A O 1
ATOM 552 N N . LEU A 1 71 ? -9.622 3.339 15.260 1.00 81.00 71 LEU A N 1
ATOM 553 C CA . LEU A 1 71 ? -9.960 4.282 16.333 1.00 81.00 71 LEU A CA 1
ATOM 554 C C . LEU A 1 71 ? -11.471 4.372 16.570 1.00 81.00 71 LEU A C 1
ATOM 556 O O . LEU A 1 71 ? -11.911 4.363 17.717 1.00 81.00 71 LEU A O 1
ATOM 560 N N . LEU A 1 72 ? -12.261 4.450 15.496 1.00 75.12 72 LEU A N 1
ATOM 561 C CA . LEU A 1 72 ? -13.721 4.570 15.584 1.00 75.12 72 LEU A CA 1
ATOM 562 C C . LEU A 1 72 ? -14.423 3.243 15.912 1.00 75.12 72 LEU A C 1
ATOM 564 O O . LEU A 1 72 ? -15.530 3.246 16.449 1.00 75.12 72 LEU A O 1
ATOM 568 N N . HIS A 1 73 ? -13.784 2.107 15.616 1.00 77.69 73 HIS A N 1
ATOM 569 C CA . HIS A 1 73 ? -14.355 0.768 15.796 1.00 77.69 73 HIS A CA 1
ATOM 570 C C . HIS A 1 73 ? -13.426 -0.157 16.605 1.00 77.69 73 HIS A C 1
ATOM 572 O O . HIS A 1 73 ? -12.924 -1.161 16.083 1.00 77.69 73 HIS A O 1
ATOM 578 N N . PRO A 1 74 ? -13.191 0.138 17.898 1.00 79.00 74 PRO A N 1
ATOM 579 C CA . PRO A 1 74 ? -12.282 -0.643 18.738 1.00 79.00 74 PRO A CA 1
ATOM 580 C C . PRO A 1 74 ? -12.744 -2.095 18.949 1.00 79.00 74 PRO A C 1
ATOM 582 O O . PRO A 1 74 ? -11.921 -2.985 19.163 1.00 79.00 74 PRO A O 1
ATOM 585 N N . ASP A 1 75 ? -14.050 -2.365 18.860 1.00 69.69 75 ASP A N 1
ATOM 586 C CA . ASP A 1 75 ? -14.599 -3.721 18.904 1.00 69.69 75 ASP A CA 1
ATOM 587 C C . ASP A 1 75 ? -14.174 -4.544 17.678 1.00 69.69 75 ASP A C 1
ATOM 589 O O . ASP A 1 75 ? -13.858 -5.727 17.814 1.00 69.69 75 ASP A O 1
ATOM 593 N N . VAL A 1 76 ? -14.111 -3.914 16.500 1.00 72.50 76 VAL A N 1
ATOM 594 C CA . VAL A 1 76 ? -13.612 -4.540 15.272 1.00 72.50 76 VAL A CA 1
ATOM 595 C C . VAL A 1 76 ? -12.108 -4.775 15.362 1.00 72.50 76 VAL A C 1
ATOM 597 O O . VAL A 1 76 ? -11.665 -5.873 15.031 1.00 72.50 76 VAL A O 1
ATOM 600 N N . GLN A 1 77 ? -11.335 -3.794 15.846 1.00 76.88 77 GLN A N 1
ATOM 601 C CA . GLN A 1 77 ? -9.893 -3.953 16.072 1.00 76.88 77 GLN A CA 1
ATOM 602 C C . GLN A 1 77 ? -9.612 -5.187 16.941 1.00 76.88 77 GLN A C 1
ATOM 604 O O . GLN A 1 77 ? -8.812 -6.041 16.564 1.00 76.88 77 GLN A O 1
ATOM 609 N N . LYS A 1 78 ? -10.335 -5.322 18.061 1.00 76.56 78 LYS A N 1
ATOM 610 C CA . LYS A 1 78 ? -10.186 -6.457 18.977 1.00 76.56 78 LYS A CA 1
ATOM 611 C C . LYS A 1 78 ? -10.538 -7.792 18.315 1.00 76.56 78 LYS A C 1
ATOM 613 O O . LYS A 1 78 ? -9.771 -8.743 18.427 1.00 76.56 78 LYS A O 1
ATOM 618 N N . ARG A 1 79 ? -11.668 -7.875 17.601 1.00 70.00 79 ARG A N 1
ATOM 619 C CA . ARG A 1 79 ? -12.056 -9.106 16.885 1.00 70.00 79 ARG A CA 1
ATOM 620 C C . ARG A 1 79 ? -11.023 -9.491 15.823 1.00 70.00 79 ARG A C 1
ATOM 622 O O . ARG A 1 79 ? -10.668 -10.660 15.725 1.00 70.00 79 ARG A O 1
ATOM 629 N N . ALA A 1 80 ? -10.502 -8.517 15.074 1.00 69.62 80 ALA A N 1
ATOM 630 C CA . ALA A 1 80 ? -9.465 -8.751 14.072 1.00 69.62 80 ALA A CA 1
ATOM 631 C C . ALA A 1 80 ? -8.165 -9.283 14.701 1.00 69.62 80 ALA A C 1
ATOM 633 O O . ALA A 1 80 ? -7.566 -10.212 14.163 1.00 69.62 80 ALA A O 1
ATOM 634 N N . GLN A 1 81 ? -7.756 -8.750 15.858 1.00 76.81 81 GLN A N 1
ATOM 635 C CA . GLN A 1 81 ? -6.614 -9.264 16.625 1.00 76.81 81 GLN A CA 1
ATOM 636 C C . GLN A 1 81 ? -6.851 -10.707 17.104 1.00 76.81 81 GLN A C 1
ATOM 638 O O . GLN A 1 81 ? -5.988 -11.560 16.914 1.00 76.81 81 GLN A O 1
ATOM 643 N N . GLU A 1 82 ? -8.039 -11.014 17.637 1.00 74.44 82 GLU A N 1
ATOM 644 C CA . GLU A 1 82 ? -8.404 -12.371 18.071 1.00 74.44 82 GLU A CA 1
ATOM 645 C C . GLU A 1 82 ? -8.415 -13.386 16.913 1.00 74.44 82 GLU A C 1
ATOM 647 O O . GLU A 1 82 ? -8.055 -14.550 17.099 1.00 74.44 82 GLU A O 1
ATOM 652 N N . GLU A 1 83 ? -8.842 -12.985 15.712 1.00 68.25 83 GLU A N 1
ATOM 653 C CA . GLU A 1 83 ? -8.747 -13.836 14.521 1.00 68.25 83 GLU A CA 1
ATOM 654 C C . GLU A 1 83 ? -7.303 -14.036 14.067 1.00 68.25 83 GLU A C 1
ATOM 656 O O . GLU A 1 83 ? -6.910 -15.160 13.744 1.00 68.25 83 GLU A O 1
ATOM 661 N N . LEU A 1 84 ? -6.498 -12.974 14.093 1.00 67.69 84 LEU A N 1
ATOM 662 C CA . LEU A 1 84 ? -5.087 -13.045 13.737 1.00 67.69 84 LEU A CA 1
ATOM 663 C C . LEU A 1 84 ? -4.329 -14.005 14.665 1.00 67.69 84 LEU A C 1
ATOM 665 O O . LEU A 1 84 ? -3.546 -14.829 14.191 1.00 67.69 84 LEU A O 1
ATOM 669 N N . ASP A 1 85 ? -4.630 -13.973 15.965 1.00 71.00 85 ASP A N 1
ATOM 670 C CA . ASP A 1 85 ? -4.057 -14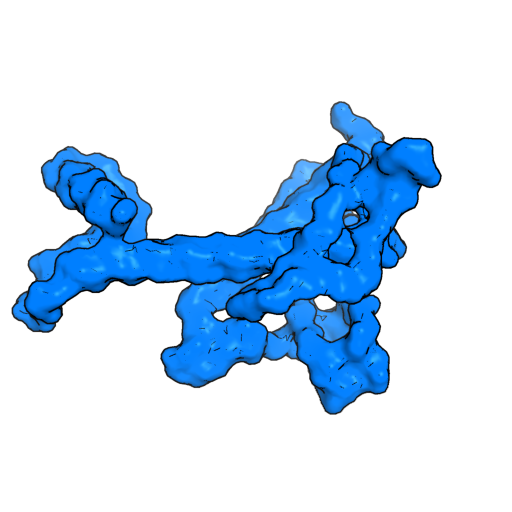.887 16.955 1.00 71.00 85 ASP A CA 1
ATOM 671 C C . ASP A 1 85 ? -4.431 -16.353 16.684 1.00 71.00 85 ASP A C 1
ATOM 673 O O . ASP A 1 85 ? -3.594 -17.243 16.849 1.00 71.00 85 ASP A O 1
ATOM 677 N N . LYS A 1 86 ? -5.656 -16.628 16.211 1.00 68.31 86 LYS A N 1
ATOM 678 C CA . LYS A 1 86 ? -6.086 -17.988 15.829 1.00 68.31 86 LYS A CA 1
ATOM 679 C C . LYS A 1 86 ? -5.369 -18.505 14.581 1.00 68.31 86 LYS A C 1
ATOM 681 O O . LYS A 1 86 ? -5.196 -19.714 14.447 1.00 68.31 86 LYS A O 1
ATOM 686 N N . VAL A 1 87 ? -5.006 -17.614 13.656 1.00 62.91 87 VAL A N 1
ATOM 687 C CA . VAL A 1 87 ? -4.405 -17.979 12.363 1.00 62.91 87 VAL A CA 1
ATOM 688 C C . VAL A 1 87 ? -2.886 -18.114 12.454 1.00 62.91 87 VAL A C 1
ATOM 690 O O . VAL A 1 87 ? -2.343 -19.085 11.933 1.00 62.91 87 VAL A O 1
ATOM 693 N N . VAL A 1 88 ? -2.217 -17.166 13.113 1.00 64.62 88 VAL A N 1
ATOM 694 C CA . VAL A 1 88 ? -0.748 -17.028 13.103 1.00 64.62 88 VAL A CA 1
ATOM 695 C C . VAL A 1 88 ? -0.109 -17.540 14.403 1.00 64.62 88 VAL A C 1
ATOM 697 O O . VAL A 1 88 ? 1.054 -17.947 14.418 1.00 64.62 88 VAL A O 1
ATOM 700 N N . GLY A 1 89 ? -0.868 -17.580 15.501 1.00 63.50 89 GLY A N 1
ATOM 701 C CA . GLY A 1 89 ? -0.357 -17.913 16.829 1.00 63.50 89 GLY A CA 1
ATOM 702 C C . GLY A 1 89 ? 0.401 -16.756 17.491 1.00 63.50 89 GLY A C 1
ATOM 703 O O . GLY A 1 89 ? 0.784 -15.764 16.872 1.00 63.50 89 GLY A O 1
ATOM 704 N N . SER A 1 90 ? 0.649 -16.878 18.794 1.00 58.88 90 SER A N 1
ATOM 705 C CA . SER A 1 90 ? 1.148 -15.787 19.642 1.00 58.88 90 SER A CA 1
ATOM 706 C C . SER A 1 90 ? 2.656 -15.498 19.525 1.00 58.88 90 SER A C 1
ATOM 708 O O . SER A 1 90 ? 3.202 -14.822 20.391 1.00 58.88 90 SER A O 1
ATOM 710 N N . GLY A 1 91 ? 3.366 -15.988 18.502 1.00 58.25 91 GLY A N 1
ATOM 711 C CA . GLY A 1 91 ? 4.842 -15.978 18.490 1.00 58.25 91 GLY A CA 1
ATOM 712 C C . GLY A 1 91 ? 5.535 -15.552 17.194 1.00 58.25 91 GLY A C 1
ATOM 713 O O . GLY A 1 91 ? 6.736 -15.298 17.232 1.00 58.25 91 GLY A O 1
ATOM 714 N N . ALA A 1 92 ? 4.822 -15.458 16.070 1.00 63.75 92 ALA A N 1
ATOM 715 C CA . ALA A 1 92 ? 5.403 -15.109 14.775 1.00 63.75 92 ALA A CA 1
ATOM 716 C C . ALA A 1 92 ? 4.636 -13.956 14.125 1.00 63.75 92 ALA A C 1
ATOM 718 O O . ALA A 1 92 ? 3.417 -13.864 14.261 1.00 63.75 92 ALA A O 1
ATOM 719 N N . LEU A 1 93 ? 5.357 -13.090 13.409 1.00 74.38 93 LEU A N 1
ATOM 720 C CA . LEU A 1 93 ? 4.718 -12.076 12.580 1.00 74.38 93 LEU A CA 1
ATOM 721 C C . LEU A 1 93 ? 3.972 -12.760 11.423 1.00 74.38 93 LEU A C 1
ATOM 723 O O . LEU A 1 93 ? 4.498 -13.726 10.860 1.00 74.38 93 LEU A O 1
ATOM 727 N N . PRO A 1 94 ? 2.780 -12.268 11.051 1.00 66.75 94 PRO A N 1
ATOM 728 C CA . PRO A 1 94 ? 2.047 -12.794 9.906 1.00 66.75 94 PRO A CA 1
ATOM 729 C C . PRO A 1 94 ? 2.867 -12.718 8.608 1.00 66.75 94 PRO A C 1
ATOM 731 O O . PRO A 1 94 ? 3.700 -11.825 8.440 1.00 66.75 94 PRO A O 1
ATOM 734 N N . SER A 1 95 ? 2.601 -13.625 7.670 1.00 67.31 95 SER A N 1
ATOM 735 C CA . SER A 1 95 ? 3.287 -13.734 6.378 1.00 67.31 95 SER A CA 1
ATOM 736 C C . SER A 1 95 ? 2.342 -13.470 5.197 1.00 67.31 95 SER A C 1
ATOM 738 O O . SER A 1 95 ? 1.121 -13.408 5.348 1.00 67.31 95 SER A O 1
ATOM 740 N N . PHE A 1 96 ? 2.884 -13.362 3.979 1.00 63.00 96 PHE A N 1
ATOM 741 C CA . PHE A 1 96 ? 2.059 -13.237 2.768 1.00 63.00 96 PHE A CA 1
ATOM 742 C C . PHE A 1 96 ? 1.172 -14.467 2.504 1.00 63.00 96 PHE A C 1
ATOM 744 O O . PHE A 1 96 ? 0.194 -14.362 1.768 1.00 63.00 96 PHE A O 1
ATOM 751 N N . GLU A 1 97 ? 1.479 -15.631 3.084 1.00 59.88 97 GLU A N 1
ATOM 752 C CA . GLU A 1 97 ? 0.685 -16.852 2.891 1.00 59.88 97 GLU A CA 1
ATOM 753 C C . GLU A 1 97 ? -0.652 -16.804 3.651 1.00 59.88 97 GLU A C 1
ATOM 755 O O . GLU A 1 97 ? -1.642 -17.392 3.204 1.00 59.88 97 GLU A O 1
ATOM 760 N N . ASP A 1 98 ? -0.725 -16.008 4.723 1.00 59.50 98 ASP A N 1
ATOM 761 C CA . ASP A 1 98 ? -1.924 -15.803 5.547 1.00 59.50 98 ASP A CA 1
ATOM 762 C C . ASP A 1 98 ? -2.993 -14.942 4.838 1.00 59.50 98 ASP A C 1
ATOM 764 O O . ASP A 1 98 ? -4.171 -14.939 5.204 1.00 59.50 98 ASP A O 1
ATOM 768 N N . PHE A 1 99 ? -2.601 -14.268 3.749 1.00 52.81 99 PHE A N 1
ATOM 769 C CA . PHE A 1 99 ? -3.412 -13.330 2.966 1.00 52.81 99 PHE A CA 1
ATOM 770 C C . PHE A 1 99 ? -4.657 -13.943 2.317 1.00 52.81 99 PHE A C 1
ATOM 772 O O . PHE A 1 99 ? -5.672 -13.263 2.149 1.00 52.81 99 PHE A O 1
ATOM 779 N N . LYS A 1 100 ? -4.629 -15.236 1.961 1.00 54.19 100 LYS A N 1
ATOM 780 C CA . LYS A 1 100 ? -5.761 -15.890 1.274 1.00 54.19 100 LYS A CA 1
ATOM 781 C C . LYS A 1 100 ? -7.048 -15.917 2.108 1.00 54.19 100 LYS A C 1
ATOM 783 O O . LYS A 1 100 ? -8.108 -16.174 1.549 1.00 54.19 100 LYS A O 1
ATOM 788 N N . ARG A 1 101 ? -6.962 -15.660 3.417 1.00 50.81 101 ARG A N 1
ATOM 789 C CA . ARG A 1 101 ? -8.071 -15.811 4.367 1.00 50.81 101 ARG A CA 1
ATOM 790 C C . ARG A 1 101 ? -8.823 -14.515 4.703 1.00 50.81 101 ARG A C 1
ATOM 792 O O . ARG A 1 101 ? -9.841 -14.608 5.372 1.00 50.81 101 ARG A O 1
ATOM 799 N N . LEU A 1 102 ? -8.361 -13.329 4.283 1.00 51.72 102 LEU A N 1
ATOM 800 C CA . LEU A 1 102 ? -8.749 -12.060 4.943 1.00 51.72 102 LEU A CA 1
ATOM 801 C C . LEU A 1 102 ? -9.139 -10.909 3.994 1.00 51.72 102 LEU A C 1
ATOM 803 O O . LEU A 1 102 ? -8.716 -9.766 4.146 1.00 51.72 102 LEU A O 1
ATOM 807 N N . ARG A 1 103 ? -9.944 -11.184 2.974 1.00 49.53 103 ARG A N 1
ATOM 808 C CA . ARG A 1 103 ? -10.058 -10.313 1.795 1.00 49.53 103 ARG A CA 1
ATOM 809 C C . ARG A 1 103 ? -11.398 -9.531 1.783 1.00 49.53 103 ARG A C 1
ATOM 811 O O . ARG A 1 103 ? -12.428 -10.132 2.050 1.00 49.53 103 ARG A O 1
ATOM 818 N N . SER A 1 104 ? -11.421 -8.221 1.455 1.00 48.91 104 SER A N 1
ATOM 819 C CA . SER A 1 104 ? -12.606 -7.316 1.569 1.00 48.91 104 SER A CA 1
ATOM 820 C C . SER A 1 104 ? -12.718 -6.226 0.479 1.00 48.91 104 SER A C 1
ATOM 822 O O . SER A 1 104 ? -11.693 -5.903 -0.115 1.00 48.91 104 SER A O 1
ATOM 824 N N . LEU A 1 105 ? -13.929 -5.656 0.217 1.00 47.16 105 LEU A N 1
ATOM 825 C CA . LEU A 1 105 ? -14.140 -4.473 -0.668 1.00 47.16 105 LEU A CA 1
ATOM 826 C C . LEU A 1 105 ? -15.529 -3.740 -0.617 1.00 47.16 105 LEU A C 1
ATOM 828 O O . LEU A 1 105 ? -16.367 -4.043 0.215 1.00 47.16 105 LEU A O 1
ATOM 832 N N . LEU A 1 106 ? -15.758 -2.706 -1.458 1.00 47.66 106 LEU A N 1
ATOM 833 C CA . LEU A 1 106 ? -16.312 -1.388 -1.065 1.00 47.66 106 LEU A CA 1
ATOM 834 C C . LEU A 1 106 ? -17.736 -1.003 -1.584 1.00 47.66 106 LEU A C 1
ATOM 836 O O . LEU A 1 106 ? -17.954 -0.707 -2.757 1.00 47.66 106 LEU A O 1
ATOM 840 N N . ARG A 1 107 ? -18.696 -0.920 -0.649 1.00 50.62 107 ARG A N 1
ATOM 841 C CA . ARG A 1 107 ? -19.910 -0.057 -0.556 1.00 50.62 107 ARG A CA 1
ATOM 842 C C . ARG A 1 107 ? -21.039 -0.056 -1.614 1.00 50.62 107 ARG A C 1
ATOM 844 O O . ARG A 1 107 ? -22.005 0.687 -1.450 1.00 50.62 107 ARG A O 1
ATOM 851 N N . SER A 1 108 ? -21.037 -0.898 -2.646 1.00 46.31 108 SER A N 1
ATOM 852 C CA . SER A 1 108 ? -22.247 -1.099 -3.474 1.00 46.31 108 SER A CA 1
ATOM 853 C C . SER A 1 108 ? -23.410 -1.760 -2.708 1.00 46.31 108 SER A C 1
ATOM 855 O O . SER A 1 108 ? -23.299 -2.907 -2.286 1.00 46.31 108 SER A O 1
ATOM 857 N N . LYS A 1 109 ? -24.575 -1.101 -2.606 1.00 63.81 109 LYS A N 1
ATOM 858 C CA . LYS A 1 109 ? -25.778 -1.669 -1.953 1.00 63.81 109 LYS A CA 1
ATOM 859 C C . LYS A 1 109 ? -26.348 -2.904 -2.655 1.00 63.81 109 LYS A C 1
ATOM 861 O O . LYS A 1 109 ? -26.921 -3.764 -1.994 1.00 63.81 109 LYS A O 1
ATOM 866 N N . SER A 1 110 ? -26.172 -3.023 -3.973 1.00 58.06 110 SER A N 1
ATOM 867 C CA . SER A 1 110 ? -26.617 -4.206 -4.727 1.00 58.06 110 SER A CA 1
ATOM 868 C C . SER A 1 110 ? -25.726 -5.427 -4.496 1.00 58.06 110 SER A C 1
ATOM 870 O O . SER A 1 110 ? -26.182 -6.552 -4.672 1.00 58.06 110 SER A O 1
ATOM 872 N N . VAL A 1 111 ? -24.475 -5.205 -4.087 1.00 58.06 111 VAL A N 1
ATOM 873 C CA . VAL A 1 111 ? -23.492 -6.261 -3.809 1.00 58.06 111 VAL A CA 1
ATOM 874 C C . VAL A 1 111 ? -23.445 -6.579 -2.316 1.00 58.06 111 VAL A C 1
ATOM 876 O O . VAL A 1 111 ? -23.374 -7.738 -1.930 1.00 58.06 111 VAL A O 1
ATOM 879 N N . TYR A 1 112 ? -23.520 -5.553 -1.472 1.00 62.38 112 TYR A N 1
ATOM 880 C CA . TYR A 1 112 ? -23.273 -5.653 -0.038 1.00 62.38 112 TYR A CA 1
ATOM 881 C C . TYR A 1 112 ? -24.535 -5.560 0.814 1.00 62.38 112 TYR A C 1
ATOM 883 O O . TYR A 1 112 ? -24.453 -5.838 1.998 1.00 62.38 112 TYR A O 1
ATOM 891 N N . GLY A 1 113 ? -25.701 -5.248 0.251 1.00 68.94 113 GLY A N 1
ATOM 892 C CA . GLY A 1 113 ? -26.945 -5.122 1.009 1.00 68.94 113 GLY A CA 1
ATOM 893 C C . GLY A 1 113 ? -27.217 -3.697 1.511 1.00 68.94 113 GLY A C 1
ATOM 894 O O . GLY A 1 113 ? -26.491 -2.756 1.182 1.00 68.94 113 GLY A O 1
ATOM 895 N N . PRO A 1 114 ? -28.306 -3.496 2.271 1.00 78.81 114 PRO A N 1
ATOM 896 C CA . PRO A 1 114 ? -28.803 -2.163 2.620 1.00 78.81 114 PRO A CA 1
ATOM 897 C C . PRO A 1 114 ? -27.864 -1.363 3.532 1.00 78.81 114 PRO A C 1
ATOM 899 O O . PRO A 1 114 ? -27.958 -0.140 3.549 1.00 78.81 114 PRO A O 1
ATOM 902 N N . ASP A 1 115 ? -26.963 -2.037 4.248 1.00 76.69 115 ASP A N 1
ATOM 903 C CA . ASP A 1 115 ? -25.973 -1.474 5.167 1.00 76.69 115 ASP A CA 1
ATOM 904 C C . ASP A 1 115 ? -24.577 -1.327 4.528 1.00 76.69 115 ASP A C 1
ATOM 906 O O . ASP A 1 115 ? -23.576 -1.274 5.238 1.00 76.69 115 ASP A O 1
ATOM 910 N N . ALA A 1 116 ? -24.484 -1.272 3.194 1.00 69.38 116 ALA A N 1
ATOM 911 C CA . ALA A 1 116 ? -23.213 -1.153 2.471 1.00 69.38 116 ALA A CA 1
ATOM 912 C C . ALA A 1 116 ? -22.409 0.118 2.805 1.00 69.38 116 ALA A C 1
ATOM 914 O O . ALA A 1 116 ? -21.202 0.158 2.584 1.00 69.38 116 ALA A O 1
ATOM 915 N N . ASP A 1 117 ? -23.069 1.153 3.321 1.00 67.94 117 ASP A N 1
ATOM 916 C CA . ASP A 1 117 ? -22.460 2.382 3.831 1.00 67.94 117 ASP A CA 1
ATOM 917 C C . ASP A 1 117 ? -21.817 2.219 5.218 1.00 67.94 117 ASP A C 1
ATOM 919 O O . ASP A 1 117 ? -20.988 3.044 5.599 1.00 67.94 117 ASP A O 1
ATOM 923 N N . LYS A 1 118 ? -22.124 1.132 5.936 1.00 73.75 118 LYS A N 1
ATOM 924 C CA . LYS A 1 118 ? -21.532 0.817 7.237 1.00 73.75 118 LYS A CA 1
ATOM 925 C C . LYS A 1 118 ? -20.271 -0.022 7.081 1.00 73.75 118 LYS A C 1
ATOM 927 O O . LYS A 1 118 ? -20.223 -0.974 6.297 1.00 73.75 118 LYS A O 1
ATOM 932 N N . PHE A 1 119 ? -19.264 0.290 7.891 1.00 73.12 119 PHE A N 1
ATOM 933 C CA . PHE A 1 119 ? -18.091 -0.560 8.033 1.00 73.12 119 PHE A CA 1
ATOM 934 C C . PHE A 1 119 ? -18.486 -1.872 8.730 1.00 73.12 119 PHE A C 1
ATOM 936 O O . PHE A 1 119 ? -18.778 -1.896 9.922 1.00 73.12 119 PHE A O 1
ATOM 943 N N . ASN A 1 120 ? -18.549 -2.959 7.959 1.00 72.50 120 ASN A N 1
ATOM 944 C CA . ASN A 1 120 ? -18.887 -4.300 8.435 1.00 72.50 120 ASN A CA 1
ATOM 945 C C . ASN A 1 120 ? -17.913 -5.322 7.811 1.00 72.50 120 ASN A C 1
ATOM 947 O O . ASN A 1 120 ? -18.150 -5.776 6.686 1.00 72.50 120 ASN A O 1
ATOM 951 N N . PRO A 1 121 ? -16.815 -5.663 8.509 1.00 69.94 121 PRO A N 1
ATOM 952 C CA . PRO A 1 121 ? -15.815 -6.615 8.020 1.00 69.94 121 PRO A CA 1
ATOM 953 C C . PRO A 1 121 ? -16.349 -8.045 7.880 1.00 69.94 121 PRO A C 1
ATOM 955 O O . PRO A 1 121 ? -15.915 -8.782 6.999 1.00 69.94 121 PRO A O 1
ATOM 958 N N . GLU A 1 122 ? -17.323 -8.438 8.708 1.00 72.44 122 GLU A N 1
ATOM 959 C CA . GLU A 1 122 ? -17.855 -9.811 8.749 1.00 72.44 122 GLU A CA 1
ATOM 960 C C . GLU A 1 122 ? -18.589 -10.199 7.456 1.00 72.44 122 GLU A C 1
ATOM 962 O O . GLU A 1 122 ? -18.773 -11.378 7.151 1.00 72.44 122 GLU A O 1
ATOM 967 N N . ARG A 1 123 ? -18.948 -9.202 6.638 1.00 70.88 123 ARG A N 1
ATOM 968 C CA . ARG A 1 123 ? -19.569 -9.367 5.319 1.00 70.88 123 ARG A CA 1
ATOM 969 C C . ARG A 1 123 ? -18.756 -10.248 4.359 1.00 70.88 123 ARG A C 1
ATOM 971 O O . ARG A 1 123 ? -19.321 -10.774 3.403 1.00 70.88 123 ARG A O 1
ATOM 978 N N . PHE A 1 124 ? -17.461 -10.421 4.616 1.00 67.81 124 PHE A N 1
ATOM 979 C CA . PHE A 1 124 ? -16.523 -11.143 3.754 1.00 67.81 124 PHE A CA 1
ATOM 980 C C . PHE A 1 124 ? -16.096 -12.514 4.290 1.00 67.81 124 PHE A C 1
ATOM 982 O O . PHE A 1 124 ? -15.315 -13.201 3.639 1.00 67.81 124 PHE A O 1
ATOM 989 N N . LEU A 1 125 ? -16.620 -12.943 5.442 1.00 66.38 125 LEU A N 1
ATOM 990 C CA . LEU A 1 125 ? -16.266 -14.236 6.046 1.00 66.38 125 LEU A CA 1
ATOM 991 C C . LEU A 1 125 ? -16.840 -15.438 5.282 1.00 66.38 125 LEU A C 1
ATOM 993 O O . LEU A 1 125 ? -16.334 -16.551 5.388 1.00 66.38 125 LEU A O 1
ATOM 997 N N . ASN A 1 126 ? -17.890 -15.216 4.490 1.00 60.09 126 ASN A N 1
ATOM 998 C CA . ASN A 1 126 ? -18.545 -16.250 3.703 1.00 60.09 126 ASN A CA 1
ATOM 999 C C . ASN A 1 126 ? -18.192 -16.017 2.228 1.00 60.09 126 ASN A C 1
ATOM 1001 O O . ASN A 1 126 ?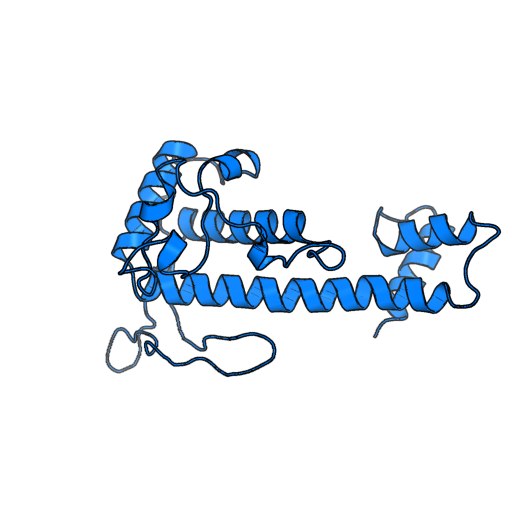 -18.532 -14.961 1.697 1.00 60.09 126 ASN A O 1
ATOM 1005 N N . GLU A 1 127 ? -17.593 -17.001 1.546 1.00 55.62 127 GLU A N 1
ATOM 1006 C CA . GLU A 1 127 ? -17.077 -16.956 0.152 1.00 55.62 127 GLU A CA 1
ATOM 1007 C C . GLU A 1 127 ? -18.075 -16.485 -0.938 1.00 55.62 127 GLU A C 1
ATOM 1009 O O . GLU A 1 127 ? -17.748 -16.425 -2.121 1.00 55.62 127 GLU A O 1
ATOM 1014 N N . ARG A 1 128 ? -19.312 -16.130 -0.570 1.00 53.91 128 ARG A N 1
ATOM 1015 C CA . ARG A 1 128 ? -20.345 -15.576 -1.453 1.00 53.91 128 ARG A CA 1
ATOM 1016 C C . ARG A 1 128 ? -19.965 -14.247 -2.096 1.00 53.91 128 ARG A C 1
ATOM 1018 O O . ARG A 1 128 ? -20.508 -13.935 -3.152 1.00 53.91 128 ARG A O 1
ATOM 1025 N N . ILE A 1 129 ? -19.098 -13.457 -1.466 1.00 56.06 129 ILE A N 1
ATOM 1026 C CA . ILE A 1 129 ? -18.670 -12.161 -1.993 1.00 56.06 129 ILE A CA 1
ATOM 1027 C C . ILE A 1 129 ? -17.144 -12.131 -1.997 1.00 56.06 129 ILE A C 1
ATOM 1029 O O . ILE A 1 129 ? -16.515 -11.814 -0.992 1.00 56.06 129 ILE A O 1
ATOM 1033 N N . SER A 1 130 ? -16.550 -12.464 -3.145 1.00 52.16 130 SER A N 1
ATOM 1034 C CA . SER A 1 130 ? -15.129 -12.203 -3.373 1.00 52.16 130 SER A CA 1
ATOM 1035 C C . SER A 1 130 ? -14.901 -10.689 -3.351 1.00 52.16 130 SER A C 1
ATOM 1037 O O . SER A 1 130 ? -15.744 -9.943 -3.866 1.00 52.16 130 SER A O 1
ATOM 1039 N N . PRO A 1 131 ? -13.782 -10.202 -2.801 1.00 55.38 131 PRO A N 1
ATOM 1040 C CA . PRO A 1 131 ? -13.436 -8.796 -2.922 1.00 55.38 131 PRO A CA 1
ATOM 1041 C C . PRO A 1 131 ? -13.339 -8.434 -4.402 1.00 55.38 131 PRO A C 1
ATOM 1043 O O . PRO A 1 131 ? -12.643 -9.135 -5.137 1.00 55.38 131 PRO A O 1
ATOM 1046 N N . PRO A 1 132 ? -14.028 -7.392 -4.880 1.00 55.66 132 PRO A N 1
ATOM 1047 C CA . PRO A 1 132 ? -13.871 -6.940 -6.250 1.00 55.66 132 PRO A CA 1
ATOM 1048 C C . PRO A 1 132 ? -12.493 -6.345 -6.558 1.00 55.66 132 PRO A C 1
ATOM 1050 O O . PRO A 1 132 ? -12.174 -5.242 -6.123 1.00 55.66 132 PRO A O 1
ATOM 1053 N N . ASP A 1 133 ? -11.775 -6.970 -7.485 1.00 57.00 133 ASP A N 1
ATOM 1054 C CA . ASP A 1 133 ? -10.567 -6.433 -8.135 1.00 57.00 133 ASP A CA 1
ATOM 1055 C C . ASP A 1 133 ? -10.723 -4.976 -8.660 1.00 57.00 133 ASP A C 1
ATOM 1057 O O . ASP A 1 133 ? -9.738 -4.282 -8.901 1.00 57.00 133 ASP A O 1
ATOM 1061 N N . PHE A 1 134 ? -11.957 -4.458 -8.781 1.00 60.06 134 PHE A N 1
ATOM 1062 C CA . PHE A 1 134 ? -12.287 -3.120 -9.286 1.00 60.06 134 PHE A CA 1
ATOM 1063 C C . PHE A 1 134 ? -11.675 -1.936 -8.519 1.00 60.06 134 PHE A C 1
ATOM 1065 O O . PHE A 1 134 ? -11.572 -0.858 -9.106 1.00 60.06 134 PHE A O 1
ATOM 1072 N N . ALA A 1 135 ? -11.266 -2.072 -7.250 1.00 67.56 135 ALA A N 1
ATOM 1073 C CA . ALA A 1 135 ? -10.559 -0.972 -6.568 1.00 67.56 135 ALA A CA 1
ATOM 1074 C C . ALA A 1 135 ? -9.192 -0.668 -7.185 1.00 67.56 135 ALA A C 1
ATOM 1076 O O . ALA A 1 135 ? -8.702 0.454 -7.084 1.00 67.56 135 ALA A O 1
ATOM 1077 N N . PHE A 1 136 ? -8.620 -1.639 -7.891 1.00 76.06 136 PHE A N 1
ATOM 1078 C CA . PHE A 1 136 ? -7.424 -1.460 -8.698 1.00 76.06 136 PHE A CA 1
ATOM 1079 C C . PHE A 1 136 ? -7.754 -1.086 -10.151 1.00 76.06 136 PHE A C 1
ATOM 1081 O O . PHE A 1 136 ? -6.877 -1.109 -11.008 1.00 76.06 136 PHE A O 1
ATOM 1088 N N . GLY A 1 137 ? -8.994 -0.692 -10.447 1.00 65.25 137 GLY A N 1
ATOM 1089 C CA . GLY A 1 137 ? -9.460 -0.399 -11.799 1.00 65.25 137 GLY A CA 1
ATOM 1090 C C . GLY A 1 137 ? -9.859 -1.660 -12.567 1.00 65.25 137 GLY A C 1
ATOM 1091 O O . GLY A 1 137 ? -10.079 -2.720 -11.994 1.00 65.25 137 GLY A O 1
ATOM 1092 N N . TYR A 1 138 ? -10.016 -1.537 -13.886 1.00 64.88 138 TYR A N 1
ATOM 1093 C CA . TYR A 1 138 ? -10.399 -2.655 -14.749 1.00 64.88 138 TYR A CA 1
ATOM 1094 C C . TYR A 1 138 ? -9.869 -2.489 -16.177 1.00 64.88 138 TYR A C 1
ATOM 1096 O O . TYR A 1 138 ? -9.621 -1.381 -16.663 1.00 64.88 138 TYR A O 1
ATOM 1104 N N . GLY A 1 139 ? -9.7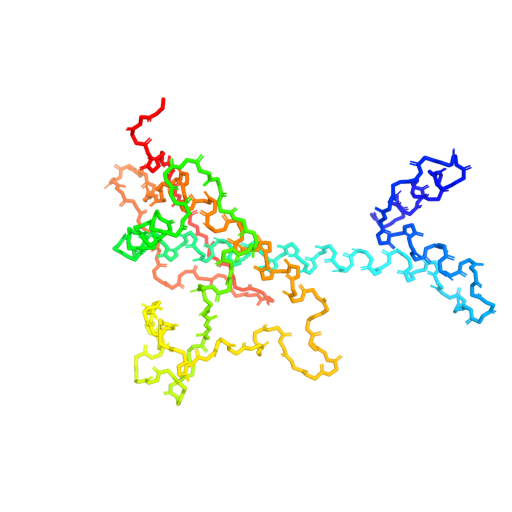34 -3.615 -16.883 1.00 65.69 139 GLY A N 1
ATOM 1105 C CA . GLY A 1 139 ? -9.309 -3.650 -18.281 1.00 65.69 139 GLY A CA 1
ATOM 1106 C C . GLY A 1 139 ? -7.856 -3.206 -18.474 1.00 65.69 139 GLY A C 1
ATOM 1107 O O . GLY A 1 139 ? -7.008 -3.395 -17.612 1.00 65.69 139 GLY A O 1
ATOM 1108 N N . ARG A 1 140 ? -7.546 -2.575 -19.614 1.00 69.81 140 ARG A N 1
ATOM 1109 C CA . ARG A 1 140 ? -6.165 -2.179 -19.981 1.00 69.81 140 ARG A CA 1
ATOM 1110 C C . ARG A 1 140 ? -5.515 -1.137 -19.054 1.00 69.81 140 ARG A C 1
ATOM 1112 O O . ARG A 1 140 ? -4.358 -0.788 -19.263 1.00 69.81 140 ARG A O 1
ATOM 1119 N N . ARG A 1 141 ? -6.266 -0.581 -18.102 1.00 73.69 141 ARG A N 1
ATOM 1120 C CA . ARG A 1 141 ? -5.804 0.412 -17.121 1.00 73.69 141 ARG A CA 1
ATOM 1121 C C . ARG A 1 141 ? -5.930 -0.097 -15.685 1.00 73.69 141 ARG A C 1
ATOM 1123 O O . ARG A 1 141 ? -5.888 0.701 -14.757 1.00 73.69 141 ARG A O 1
ATOM 1130 N N . GLU A 1 142 ? -6.101 -1.405 -15.517 1.00 77.06 142 GLU A N 1
ATOM 1131 C CA . GLU A 1 142 ? -5.940 -2.047 -14.221 1.00 77.06 142 GLU A CA 1
ATOM 1132 C C . GLU A 1 142 ? -4.555 -1.733 -13.634 1.00 77.06 142 GLU A C 1
ATOM 1134 O O . GLU A 1 142 ? -3.562 -1.630 -14.360 1.00 77.06 142 GLU A O 1
ATOM 1139 N N . CYS A 1 143 ? -4.506 -1.546 -12.316 1.00 85.50 143 CYS A N 1
ATOM 1140 C CA . CYS A 1 143 ? -3.318 -1.140 -11.593 1.00 85.50 143 CYS A CA 1
ATOM 1141 C C . CYS A 1 143 ? -2.194 -2.162 -11.811 1.00 85.50 143 CYS A C 1
ATOM 1143 O O . CYS A 1 143 ? -2.304 -3.303 -11.346 1.00 85.50 143 CYS A O 1
ATOM 1145 N N . PRO A 1 144 ? -1.067 -1.760 -12.429 1.00 85.56 144 PRO A N 1
ATOM 1146 C CA . PRO A 1 144 ? 0.067 -2.663 -12.613 1.00 85.56 144 PRO A CA 1
ATOM 1147 C C . PRO A 1 144 ? 0.682 -3.081 -11.269 1.00 85.56 144 PRO A C 1
ATOM 1149 O O . PRO A 1 144 ? 1.313 -4.129 -11.170 1.00 85.56 144 PRO A O 1
ATOM 1152 N N . GLY A 1 145 ? 0.468 -2.279 -10.221 1.00 85.38 145 GLY A N 1
ATOM 1153 C CA . GLY A 1 145 ? 0.932 -2.535 -8.865 1.00 85.38 145 GLY A CA 1
ATOM 1154 C C . GLY A 1 145 ? -0.037 -3.321 -7.981 1.00 85.38 145 GLY A C 1
ATOM 1155 O O . GLY A 1 145 ? 0.273 -3.447 -6.803 1.00 85.38 145 GLY A O 1
ATOM 1156 N N . ARG A 1 146 ? -1.176 -3.843 -8.481 1.00 83.25 146 ARG A N 1
ATOM 1157 C CA . ARG A 1 146 ? -2.246 -4.425 -7.632 1.00 83.25 146 ARG A CA 1
ATOM 1158 C C . ARG A 1 146 ? -1.728 -5.425 -6.600 1.00 83.25 146 ARG A C 1
ATOM 1160 O O . ARG A 1 146 ? -1.960 -5.265 -5.412 1.00 83.25 146 ARG A O 1
ATOM 1167 N N . TYR A 1 147 ? -0.924 -6.391 -7.036 1.00 83.81 147 TYR A N 1
ATOM 1168 C CA . TYR A 1 147 ? -0.426 -7.452 -6.164 1.00 83.81 147 TYR A CA 1
ATOM 1169 C C . TYR A 1 147 ? 0.582 -6.937 -5.145 1.00 83.81 147 TYR A C 1
ATOM 1171 O O . TYR A 1 147 ? 0.600 -7.389 -4.004 1.00 83.81 147 TYR A O 1
ATOM 1179 N N . PHE A 1 148 ? 1.430 -5.995 -5.558 1.00 84.38 148 PHE A N 1
ATOM 1180 C CA . PHE A 1 148 ? 2.383 -5.372 -4.654 1.00 84.38 148 PHE A CA 1
ATOM 1181 C C . PHE A 1 148 ? 1.651 -4.523 -3.610 1.00 84.38 148 PHE A C 1
ATOM 1183 O O . PHE A 1 148 ? 1.902 -4.685 -2.423 1.00 84.38 148 PHE A O 1
ATOM 1190 N N . GLY A 1 149 ? 0.714 -3.678 -4.046 1.00 82.94 149 GLY A N 1
ATOM 1191 C CA . GLY A 1 149 ? -0.076 -2.805 -3.182 1.00 82.94 149 GLY A CA 1
ATOM 1192 C C . GLY A 1 149 ? -0.935 -3.582 -2.189 1.00 82.94 149 GLY A C 1
ATOM 1193 O O . GLY A 1 149 ? -0.865 -3.309 -0.996 1.00 82.94 149 GLY A O 1
ATOM 1194 N N . GLU A 1 150 ? -1.682 -4.590 -2.652 1.00 79.56 150 GLU A N 1
ATOM 1195 C CA . GLU A 1 150 ? -2.481 -5.467 -1.785 1.00 79.56 150 GLU A CA 1
ATOM 1196 C C . GLU A 1 150 ? -1.626 -6.110 -0.697 1.00 79.56 150 GLU A C 1
ATOM 1198 O O . GLU A 1 150 ? -1.922 -5.977 0.488 1.00 79.56 150 GLU A O 1
ATOM 1203 N N . ASN A 1 151 ? -0.538 -6.770 -1.096 1.00 81.81 151 ASN A N 1
ATOM 1204 C CA . ASN A 1 151 ? 0.321 -7.487 -0.165 1.00 81.81 151 ASN A CA 1
ATOM 1205 C C . ASN A 1 151 ? 1.028 -6.531 0.804 1.00 81.81 151 ASN A C 1
ATOM 1207 O O . ASN A 1 151 ? 1.114 -6.840 1.989 1.00 81.81 151 ASN A O 1
ATOM 1211 N N . ALA A 1 152 ? 1.515 -5.381 0.325 1.00 84.56 152 ALA A N 1
ATOM 1212 C CA . ALA A 1 152 ? 2.232 -4.395 1.133 1.00 84.56 152 ALA A CA 1
ATOM 1213 C C . ALA A 1 152 ? 1.327 -3.718 2.172 1.00 84.56 152 ALA A C 1
ATOM 1215 O O . ALA A 1 152 ? 1.711 -3.577 3.332 1.00 84.56 152 ALA A O 1
ATOM 1216 N N . VAL A 1 153 ? 0.111 -3.329 1.783 1.00 84.31 153 VAL A N 1
ATOM 1217 C CA . VAL A 1 153 ? -0.874 -2.770 2.715 1.00 84.31 153 VAL A CA 1
ATOM 1218 C C . VAL A 1 153 ? -1.298 -3.826 3.725 1.00 84.31 153 VAL A C 1
ATOM 1220 O O . VAL A 1 153 ? -1.307 -3.564 4.925 1.00 84.31 153 VAL A O 1
ATOM 1223 N N . PHE A 1 154 ? -1.628 -5.026 3.249 1.00 79.88 154 PHE A N 1
ATOM 1224 C CA . PHE A 1 154 ? -2.110 -6.099 4.102 1.00 79.88 154 PHE A CA 1
ATOM 1225 C C . PHE A 1 154 ? -1.072 -6.491 5.153 1.00 79.88 154 PHE A C 1
ATOM 1227 O O . PHE A 1 154 ? -1.383 -6.489 6.343 1.00 79.88 154 PHE A O 1
ATOM 1234 N N . ILE A 1 155 ? 0.174 -6.752 4.735 1.00 79.06 155 ILE A N 1
ATOM 1235 C CA . ILE A 1 155 ? 1.259 -7.108 5.656 1.00 79.06 155 ILE A CA 1
ATOM 1236 C C . ILE A 1 155 ? 1.505 -5.985 6.667 1.00 79.06 155 ILE A C 1
ATOM 1238 O O . ILE A 1 155 ? 1.719 -6.263 7.842 1.00 79.06 155 ILE A O 1
ATOM 1242 N N . ALA A 1 156 ? 1.417 -4.718 6.258 1.00 85.75 156 ALA A N 1
ATOM 1243 C CA . ALA A 1 156 ? 1.548 -3.600 7.181 1.00 85.75 156 ALA A CA 1
ATOM 1244 C C . ALA A 1 156 ? 0.406 -3.584 8.210 1.00 85.75 156 ALA A C 1
ATOM 1246 O O . ALA A 1 156 ? 0.678 -3.572 9.409 1.00 85.75 156 ALA A O 1
ATOM 1247 N N . MET A 1 157 ? -0.854 -3.658 7.766 1.00 84.62 157 MET A N 1
ATOM 1248 C CA . MET A 1 157 ? -2.033 -3.655 8.642 1.00 84.62 157 MET A CA 1
ATOM 1249 C C . MET A 1 157 ? -1.996 -4.791 9.668 1.00 84.62 157 MET A C 1
ATOM 1251 O O . MET A 1 157 ? -2.188 -4.551 10.858 1.00 84.62 157 MET A O 1
ATOM 1255 N N . ILE A 1 158 ? -1.718 -6.023 9.232 1.00 80.25 158 ILE A N 1
ATOM 1256 C CA . ILE A 1 158 ? -1.697 -7.175 10.140 1.00 80.25 158 ILE A CA 1
ATOM 1257 C C . ILE A 1 158 ? -0.527 -7.103 11.121 1.00 80.25 158 ILE A C 1
ATOM 1259 O O . ILE A 1 158 ? -0.717 -7.422 12.287 1.00 80.25 158 ILE A O 1
ATOM 1263 N N . ASN A 1 159 ? 0.655 -6.633 10.703 1.00 83.31 159 ASN A N 1
ATOM 1264 C CA . ASN A 1 159 ? 1.780 -6.439 11.622 1.00 83.31 159 ASN A CA 1
ATOM 1265 C C . ASN A 1 159 ? 1.478 -5.349 12.655 1.00 83.31 159 ASN A C 1
ATOM 1267 O O . ASN A 1 159 ? 1.777 -5.521 13.834 1.00 83.31 159 ASN A O 1
ATOM 1271 N N . ILE A 1 160 ? 0.842 -4.255 12.232 1.00 87.88 160 ILE A N 1
ATOM 1272 C CA . ILE A 1 160 ? 0.385 -3.196 13.132 1.00 87.88 160 ILE A CA 1
ATOM 1273 C C . ILE A 1 160 ? -0.586 -3.767 14.169 1.00 87.88 160 ILE A C 1
ATOM 1275 O O . ILE A 1 160 ? -0.339 -3.601 15.357 1.00 87.88 160 ILE A O 1
ATOM 1279 N N . LEU A 1 161 ? -1.637 -4.483 13.747 1.00 82.62 161 LEU A N 1
ATOM 1280 C CA . LEU A 1 161 ? -2.614 -5.090 14.666 1.00 82.62 161 LEU A CA 1
ATOM 1281 C C . LEU A 1 161 ? -1.985 -6.117 15.601 1.00 82.62 161 LEU A C 1
ATOM 1283 O O . LEU A 1 161 ? -2.351 -6.203 16.773 1.00 82.62 161 LEU A O 1
ATOM 1287 N N . HIS A 1 162 ? -1.042 -6.899 15.079 1.00 77.38 162 HIS A N 1
ATOM 1288 C CA . HIS A 1 162 ? -0.354 -7.929 15.840 1.00 77.38 162 HIS A CA 1
ATOM 1289 C C . HIS A 1 162 ? 0.467 -7.342 16.988 1.00 77.38 162 HIS A C 1
ATOM 1291 O O . HIS A 1 162 ? 0.572 -7.962 18.045 1.00 77.38 162 HIS A O 1
ATOM 1297 N N . VAL A 1 163 ? 1.049 -6.156 16.791 1.00 85.12 163 VAL A N 1
ATOM 1298 C CA . VAL A 1 163 ? 2.023 -5.563 17.716 1.00 85.12 163 VAL A CA 1
ATOM 1299 C C . VAL A 1 163 ? 1.421 -4.451 18.574 1.00 85.12 163 VAL A C 1
ATOM 1301 O O . VAL A 1 163 ? 1.8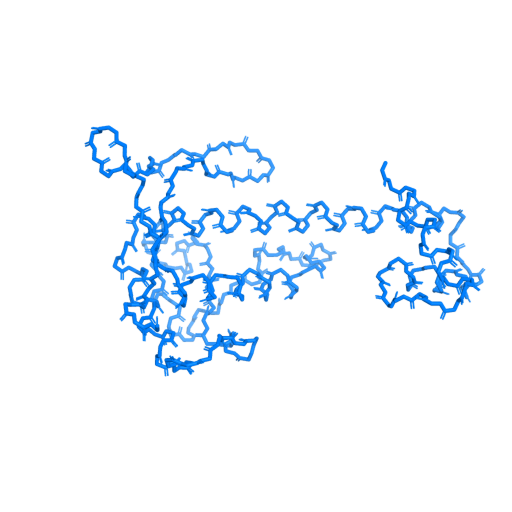42 -4.282 19.724 1.00 85.12 163 VAL A O 1
ATOM 1304 N N . PHE A 1 164 ? 0.446 -3.709 18.052 1.00 89.56 164 PHE A N 1
ATOM 1305 C CA . PHE A 1 164 ? -0.061 -2.487 18.662 1.00 89.56 164 PHE A CA 1
ATOM 1306 C C . PHE A 1 164 ? -1.582 -2.473 18.813 1.00 89.56 164 PHE A C 1
ATOM 1308 O O . PHE A 1 164 ? -2.325 -2.958 17.964 1.00 89.56 164 PHE A O 1
ATOM 1315 N N . ASN A 1 165 ? -2.031 -1.831 19.887 1.00 85.75 165 ASN A N 1
ATOM 1316 C CA . ASN A 1 165 ? -3.369 -1.275 20.000 1.00 85.75 165 ASN A CA 1
ATOM 1317 C C . ASN A 1 165 ? -3.328 0.175 19.519 1.00 85.75 165 ASN A C 1
ATOM 1319 O O . ASN A 1 165 ? -2.501 0.960 19.995 1.00 85.75 165 ASN A O 1
ATOM 1323 N N . ILE A 1 166 ? -4.235 0.531 18.615 1.00 88.88 166 ILE A N 1
ATOM 1324 C CA . ILE A 1 166 ? -4.427 1.911 18.172 1.00 88.88 166 ILE A CA 1
ATOM 1325 C C . ILE A 1 166 ? -5.439 2.550 19.127 1.00 88.88 166 ILE A C 1
ATOM 1327 O O . ILE A 1 166 ? -6.539 2.021 19.312 1.00 88.88 166 ILE A O 1
ATOM 1331 N N . LEU A 1 167 ? -5.041 3.644 19.776 1.00 86.81 167 LEU A N 1
ATOM 1332 C CA . LEU A 1 167 ? -5.796 4.316 20.832 1.00 86.81 167 LEU A CA 1
ATOM 1333 C C . LEU A 1 167 ? -6.020 5.796 20.492 1.00 86.81 167 LEU A C 1
ATOM 1335 O O . LEU A 1 167 ? -5.185 6.394 19.803 1.00 86.81 167 LEU A O 1
ATOM 1339 N N . PRO A 1 168 ? -7.106 6.414 20.993 1.00 85.69 168 PRO A N 1
ATOM 1340 C CA . PRO A 1 168 ? -7.311 7.851 20.855 1.00 85.69 168 PRO A CA 1
ATOM 1341 C C . PRO A 1 168 ? -6.132 8.641 21.432 1.00 85.69 168 PRO A C 1
ATOM 1343 O O . PRO A 1 168 ? -5.443 8.184 22.349 1.00 85.69 168 PRO A O 1
ATOM 1346 N N . PHE A 1 169 ? -5.904 9.837 20.900 1.00 84.56 169 PHE A N 1
ATOM 1347 C CA . PHE A 1 169 ? -4.920 10.748 21.471 1.00 84.56 169 PHE A CA 1
ATOM 1348 C C . PHE A 1 169 ? -5.415 11.280 22.822 1.00 84.56 169 PHE A C 1
ATOM 1350 O O . PHE A 1 169 ? -6.587 11.626 22.958 1.00 84.56 169 PHE A O 1
ATOM 1357 N N . GLU A 1 170 ? -4.540 11.348 23.827 1.00 80.81 170 GLU A N 1
ATOM 1358 C CA . GLU A 1 170 ? -4.883 11.955 25.118 1.00 80.81 170 GLU A CA 1
ATOM 1359 C C . GLU A 1 170 ? -4.675 13.470 25.036 1.00 80.81 170 GLU A C 1
ATOM 1361 O O . GLU A 1 170 ? -3.570 13.977 25.233 1.00 80.81 170 GLU A O 1
ATOM 1366 N N . GLY A 1 171 ? -5.745 14.190 24.699 1.00 73.19 171 GLY A N 1
ATOM 1367 C CA . GLY A 1 171 ? -5.769 15.649 24.723 1.00 73.19 171 GLY A CA 1
ATOM 1368 C C . GLY A 1 171 ? -6.008 16.200 26.131 1.00 73.19 171 GLY A C 1
ATOM 1369 O O . GLY A 1 171 ? -6.303 15.466 27.075 1.00 73.19 171 GLY A O 1
ATOM 1370 N N . GLU A 1 172 ? -5.956 17.526 26.277 1.00 73.69 172 GLU A N 1
ATOM 1371 C CA . GLU A 1 172 ? -6.183 18.211 27.565 1.00 73.69 172 GLU A CA 1
ATOM 1372 C C . GLU A 1 172 ? -7.559 17.903 28.191 1.00 73.69 172 GLU A C 1
ATOM 1374 O O . GLU A 1 172 ? -7.719 17.976 29.407 1.00 73.69 172 GLU A O 1
ATOM 1379 N N . ASN A 1 173 ? -8.541 17.510 27.370 1.00 74.69 173 ASN A N 1
ATOM 1380 C CA . ASN A 1 173 ? -9.911 17.190 27.781 1.00 74.69 173 ASN A CA 1
ATOM 1381 C C . ASN A 1 173 ? -10.205 15.676 27.835 1.00 74.69 173 ASN A C 1
ATOM 1383 O O . ASN A 1 173 ? -11.366 15.283 27.951 1.00 74.69 173 ASN A O 1
ATOM 1387 N N . GLY A 1 174 ? -9.175 14.826 27.748 1.00 74.50 174 GLY A N 1
ATOM 1388 C CA . GLY A 1 174 ? -9.306 13.369 27.700 1.00 74.50 174 GLY A CA 1
ATOM 1389 C C . GLY A 1 174 ? -9.149 12.781 26.288 1.00 74.50 174 GLY A C 1
ATOM 1390 O O . GLY A 1 174 ? -8.635 13.457 25.396 1.00 74.50 174 GLY A O 1
ATOM 1391 N N . PRO A 1 175 ? -9.544 11.508 26.083 1.00 77.00 175 PRO A N 1
ATOM 1392 C CA . PRO A 1 175 ? -9.368 10.806 24.812 1.00 77.00 175 PRO A CA 1
ATOM 1393 C C . PRO A 1 175 ? -10.125 11.493 23.667 1.00 77.00 175 PRO A C 1
ATOM 1395 O O . PRO A 1 175 ? -11.351 11.594 23.701 1.00 77.00 175 PRO A O 1
ATOM 1398 N N . GLU A 1 176 ? -9.399 11.937 22.644 1.00 80.38 176 GLU A N 1
ATOM 1399 C CA . GLU A 1 176 ? -9.946 12.612 21.469 1.00 80.38 176 GLU A CA 1
ATOM 1400 C C . GLU A 1 176 ? -10.052 11.632 20.296 1.00 80.38 176 GLU A C 1
ATOM 1402 O O . GLU A 1 176 ? -9.051 11.082 19.823 1.00 80.38 176 GLU A O 1
ATOM 1407 N N . LEU A 1 177 ? -11.284 11.393 19.840 1.00 77.94 177 LEU A N 1
ATOM 1408 C CA . LEU A 1 177 ? -11.557 10.636 18.623 1.00 77.94 177 LEU A CA 1
ATOM 1409 C C . LEU A 1 177 ? -11.578 11.570 17.414 1.00 77.94 177 LEU A C 1
ATOM 1411 O O . LEU A 1 177 ? -12.021 12.716 17.530 1.00 77.94 177 LEU A O 1
ATOM 1415 N N . PRO A 1 178 ? -11.151 11.083 16.240 1.00 75.69 178 PRO A N 1
ATOM 1416 C CA . PRO A 1 178 ? -11.227 11.887 15.040 1.00 75.69 178 PRO A CA 1
ATOM 1417 C C . PRO A 1 178 ? -12.691 12.102 14.606 1.00 75.69 178 PRO A C 1
ATOM 1419 O O . PRO A 1 178 ? -13.535 11.237 14.855 1.00 75.69 178 PRO A O 1
ATOM 1422 N N . PRO A 1 179 ? -13.024 13.232 13.956 1.00 70.94 179 PRO A N 1
ATOM 1423 C CA . PRO A 1 179 ? -14.393 13.512 13.525 1.00 70.94 179 PRO A CA 1
ATOM 1424 C C . PRO A 1 179 ? -14.820 12.586 12.377 1.00 70.94 179 PRO A C 1
ATOM 1426 O O . PRO A 1 179 ? -14.051 12.436 11.430 1.00 70.94 179 PRO A O 1
ATOM 1429 N N . GLU A 1 180 ? -16.056 12.061 12.411 1.00 61.41 180 GLU A N 1
ATOM 1430 C CA . GLU A 1 180 ? -16.562 11.022 11.483 1.00 61.41 180 GLU A CA 1
ATOM 1431 C C . GLU A 1 180 ? -16.471 11.371 9.975 1.00 61.41 180 GLU A C 1
ATOM 1433 O O . GLU A 1 180 ? -16.373 10.457 9.152 1.00 61.41 180 GLU A O 1
ATOM 1438 N N . ASP A 1 181 ? -16.412 12.661 9.616 1.00 62.09 181 ASP A N 1
ATOM 1439 C CA . ASP A 1 181 ? -16.457 13.156 8.228 1.00 62.09 181 ASP A CA 1
ATOM 1440 C C . ASP A 1 181 ? -15.298 14.105 7.843 1.00 62.09 181 ASP A C 1
ATOM 1442 O O . ASP A 1 181 ? -15.382 14.843 6.857 1.00 62.09 181 ASP A O 1
ATOM 1446 N N . HIS A 1 182 ? -14.195 14.119 8.597 1.00 61.09 182 HIS A N 1
ATOM 1447 C CA . HIS A 1 182 ? -13.063 15.012 8.310 1.00 61.09 182 HIS A CA 1
ATOM 1448 C C . HIS A 1 182 ? -12.089 14.413 7.280 1.00 61.09 182 HIS A C 1
ATOM 1450 O O . HIS A 1 182 ? -11.001 13.937 7.613 1.00 61.09 182 HIS A O 1
ATOM 1456 N N . PHE A 1 183 ? -12.479 14.471 6.005 1.00 61.59 183 PHE A N 1
ATOM 1457 C CA . PHE A 1 183 ? -11.615 14.112 4.879 1.00 61.59 183 PHE A CA 1
ATOM 1458 C C . PHE A 1 183 ? -11.248 15.341 4.055 1.00 61.59 183 PHE A C 1
ATOM 1460 O O . PHE A 1 183 ? -12.121 16.100 3.626 1.00 61.59 183 PHE A O 1
ATOM 1467 N N . GLU A 1 184 ? -9.959 15.518 3.773 1.00 59.41 184 GLU A N 1
ATOM 1468 C CA . GLU A 1 184 ? -9.547 16.492 2.766 1.00 59.41 184 GLU A CA 1
ATOM 1469 C C . GLU A 1 184 ? -9.792 15.916 1.366 1.00 59.41 184 GLU A C 1
ATOM 1471 O O . GLU A 1 184 ? -9.354 14.812 1.029 1.00 59.41 184 GLU A O 1
ATOM 1476 N N . SER A 1 185 ? -10.537 16.664 0.547 1.00 48.09 185 SER A N 1
ATOM 1477 C CA . SER A 1 185 ? -10.856 16.283 -0.829 1.00 48.09 185 SER A CA 1
ATOM 1478 C C . SER A 1 185 ? -9.677 16.583 -1.758 1.00 48.09 185 SER A C 1
ATOM 1480 O O . SER A 1 185 ? -9.288 17.739 -1.921 1.00 48.09 185 SER A O 1
ATOM 1482 N N . GLY A 1 186 ? -9.168 15.554 -2.439 1.00 56.28 186 GLY A N 1
ATOM 1483 C CA . GLY A 1 186 ? -8.091 15.644 -3.428 1.00 56.28 186 GLY A CA 1
ATOM 1484 C C . GLY A 1 186 ? -8.120 14.478 -4.424 1.00 56.28 186 GLY A C 1
ATOM 1485 O O . GLY A 1 186 ? -9.130 13.790 -4.551 1.00 56.28 186 GLY A O 1
ATOM 1486 N N . LEU A 1 187 ? -7.004 14.228 -5.125 1.00 57.19 187 LEU A N 1
ATOM 1487 C CA . LEU A 1 187 ? -6.835 13.021 -5.962 1.00 57.19 187 LEU A CA 1
ATOM 1488 C C . LEU A 1 187 ? -7.018 11.730 -5.138 1.00 57.19 187 LEU A C 1
ATOM 1490 O O . LEU A 1 187 ? -7.432 10.701 -5.665 1.00 57.19 187 LEU A O 1
ATOM 1494 N N . ILE A 1 188 ? -6.705 11.813 -3.844 1.00 64.81 188 ILE A N 1
ATOM 1495 C CA . ILE A 1 188 ? -6.841 10.773 -2.830 1.00 64.81 188 ILE A CA 1
ATOM 1496 C C . ILE A 1 188 ? -7.501 11.424 -1.610 1.00 64.81 188 ILE A C 1
ATOM 1498 O O . ILE A 1 188 ? -7.211 12.581 -1.301 1.00 64.81 188 ILE A O 1
ATOM 1502 N N . LEU A 1 189 ? -8.390 10.696 -0.935 1.00 64.19 189 LEU A N 1
ATOM 1503 C CA . LEU A 1 189 ? -8.976 11.131 0.332 1.00 64.19 189 LEU A CA 1
ATOM 1504 C C . LEU A 1 189 ? -7.971 10.854 1.452 1.00 64.19 189 LEU A C 1
ATOM 1506 O O . LEU A 1 189 ? -7.492 9.726 1.577 1.00 64.19 189 LEU A O 1
ATOM 1510 N N . TYR A 1 190 ? -7.670 11.863 2.264 1.00 71.50 190 TYR A N 1
ATOM 1511 C CA . TYR A 1 190 ? -6.833 11.729 3.457 1.00 71.50 190 TYR A CA 1
ATOM 1512 C C . TYR A 1 190 ? -7.641 12.063 4.709 1.00 71.50 190 TYR A C 1
ATOM 1514 O O . TYR A 1 190 ? -8.421 13.014 4.712 1.00 71.50 190 TYR A O 1
ATOM 1522 N N . ALA A 1 191 ? -7.430 11.280 5.768 1.00 69.31 191 ALA A N 1
ATOM 1523 C CA . ALA A 1 191 ? -7.918 11.582 7.107 1.00 69.31 191 ALA A CA 1
ATOM 1524 C C . ALA A 1 191 ? -6.776 12.203 7.920 1.00 69.31 191 ALA A C 1
ATOM 1526 O O . ALA A 1 191 ? -5.677 11.645 7.968 1.00 69.31 191 ALA A O 1
ATOM 1527 N N . HIS A 1 192 ? -7.045 13.332 8.572 1.00 75.88 192 HIS A N 1
ATOM 1528 C CA . HIS A 1 192 ? -6.122 13.970 9.508 1.00 75.88 192 HIS A CA 1
ATOM 1529 C C . HIS A 1 192 ? -6.598 13.710 10.935 1.00 75.88 192 HIS A C 1
ATOM 1531 O O . HIS A 1 192 ? -7.720 14.060 11.290 1.00 75.88 192 HIS A O 1
ATOM 1537 N N . PHE A 1 193 ? -5.754 13.076 11.746 1.00 80.81 193 PHE A N 1
ATOM 1538 C CA . PHE A 1 193 ? -6.075 12.728 13.126 1.00 80.81 193 PHE A CA 1
ATOM 1539 C C . PHE A 1 193 ? -4.806 12.557 13.964 1.00 80.81 193 PHE A C 1
ATOM 1541 O O . PHE A 1 193 ? -3.711 12.367 13.431 1.00 80.81 193 PHE A O 1
ATOM 1548 N N . HIS A 1 194 ? -4.973 12.586 15.284 1.00 83.00 194 HIS A N 1
ATOM 1549 C CA . HIS A 1 194 ? -3.951 12.177 16.240 1.00 83.00 194 HIS A CA 1
ATOM 1550 C C . HIS A 1 194 ? -4.330 10.831 16.861 1.00 83.00 194 HIS A C 1
ATOM 1552 O O . HIS A 1 194 ? -5.507 10.548 17.085 1.00 83.00 194 HIS A O 1
ATOM 1558 N N . SER A 1 195 ? -3.330 10.002 17.152 1.00 85.50 195 SER A N 1
ATOM 1559 C CA . SER A 1 195 ? -3.522 8.718 17.825 1.00 85.50 195 SER A CA 1
ATOM 1560 C C . SER A 1 195 ? -2.329 8.367 18.701 1.00 85.50 195 SER A C 1
ATOM 1562 O O . SER A 1 195 ? -1.199 8.779 18.434 1.00 85.50 195 SER A O 1
ATOM 1564 N N . SER A 1 196 ? -2.584 7.538 19.703 1.00 87.25 196 SER A N 1
ATOM 1565 C CA . SER A 1 196 ? -1.575 6.917 20.555 1.00 87.25 196 SER A CA 1
ATOM 1566 C C . SER A 1 196 ? -1.460 5.429 20.224 1.00 87.25 196 SER A C 1
ATOM 1568 O O . SER A 1 196 ? -2.422 4.802 19.779 1.00 87.25 196 SER A O 1
ATOM 1570 N N . PHE A 1 197 ? -0.289 4.841 20.465 1.00 88.50 197 PHE A N 1
ATOM 1571 C CA . PHE A 1 197 ? -0.053 3.409 20.278 1.00 88.50 197 PHE A CA 1
ATOM 1572 C C . PHE A 1 197 ? 0.432 2.797 21.588 1.00 88.50 197 PHE A C 1
ATOM 1574 O O . PHE A 1 197 ? 1.339 3.330 22.228 1.00 88.50 197 PHE A O 1
ATOM 1581 N N . SER A 1 198 ? -0.145 1.664 21.976 1.00 88.69 198 SER A N 1
ATOM 1582 C CA . SER A 1 198 ? 0.385 0.820 23.052 1.00 88.69 198 SER A CA 1
ATOM 1583 C C . SER A 1 198 ? 0.643 -0.583 22.523 1.00 88.69 198 SER A C 1
ATOM 1585 O O . SER A 1 198 ? 0.073 -0.973 21.507 1.00 88.69 198 SER A O 1
ATOM 1587 N N . HIS A 1 199 ? 1.514 -1.354 23.172 1.00 85.31 199 HIS A N 1
ATOM 1588 C CA . HIS A 1 199 ? 1.695 -2.748 22.778 1.00 85.31 199 HIS A CA 1
ATOM 1589 C C . HIS A 1 199 ? 0.395 -3.532 22.991 1.00 85.31 199 HIS A C 1
ATOM 1591 O O . HIS A 1 199 ? -0.194 -3.488 24.071 1.00 85.31 199 HIS A O 1
ATOM 1597 N N . SER A 1 200 ? -0.026 -4.282 21.969 1.00 69.31 200 SER A N 1
ATOM 1598 C CA . SER A 1 200 ? -1.170 -5.202 22.055 1.00 69.31 200 SER A CA 1
ATOM 1599 C C . SER A 1 200 ? -0.927 -6.318 23.074 1.00 69.31 200 SER A C 1
ATOM 1601 O O . SER A 1 200 ? -1.866 -6.854 23.660 1.00 69.31 200 SER A O 1
ATOM 1603 N N . ARG A 1 201 ? 0.349 -6.628 23.335 1.00 68.50 201 ARG A N 1
ATOM 1604 C CA . ARG A 1 201 ? 0.797 -7.680 24.246 1.00 68.50 201 ARG A CA 1
ATOM 1605 C C . ARG A 1 201 ? 1.431 -7.081 25.493 1.00 68.50 201 ARG A C 1
ATOM 1607 O O . ARG A 1 201 ? 2.545 -6.566 25.464 1.00 68.50 201 ARG A O 1
ATOM 1614 N N . LEU A 1 202 ? 0.718 -7.196 26.609 1.00 49.00 202 LEU A N 1
ATOM 1615 C CA . LEU A 1 202 ? 1.261 -6.998 27.950 1.00 49.00 202 LEU A CA 1
ATOM 1616 C C . LEU A 1 202 ? 2.156 -8.201 28.297 1.00 49.00 202 LEU A C 1
ATOM 1618 O O . LEU A 1 202 ? 1.679 -9.173 28.873 1.00 49.00 202 LEU A O 1
ATOM 1622 N N . GLY A 1 203 ? 3.437 -8.155 27.923 1.00 52.19 203 GLY A N 1
ATOM 1623 C CA . GLY A 1 203 ? 4.447 -9.102 28.411 1.00 52.19 203 GLY A CA 1
ATOM 1624 C C . GLY A 1 203 ? 5.279 -9.789 27.329 1.00 52.19 203 GLY A C 1
ATOM 1625 O O . GLY A 1 203 ? 4.969 -10.907 26.927 1.00 52.19 203 GLY A O 1
ATOM 1626 N N . CYS A 1 204 ? 6.375 -9.135 26.948 1.00 40.41 204 CYS A N 1
ATOM 1627 C CA . CYS A 1 204 ? 7.682 -9.762 26.750 1.00 40.41 204 CYS A CA 1
ATOM 1628 C C . CYS A 1 204 ? 8.686 -8.973 27.594 1.00 40.41 204 CYS A C 1
ATOM 1630 O O . CYS A 1 204 ? 8.548 -7.728 27.626 1.00 40.41 204 CYS A O 1
#

Foldseek 3Di:
DQVPVLVVQVVCVVVVNHDDDPLVVLVVVQVPDPPHDPCSVVVSRVVVVVVVVVLVVQLVQLVQVLLLVCAVCVVVLVVLLVVLCVQPNLPDQDDLVSLVQQAADAQDCVQQNPCRVDDDRVSVNDVSHGYDLCVQPDDPNRNPCSVVSSSVSVSVSRNCSSFKRKFADQDPVGGDRFDPPDWDDDPGTHGDGDIDIDTPDPDD